Protein AF-A0A0U5B8S9-F1 (afdb_monomer_lite)

Organism: NCBI:txid1500254

Structure (mmCIF, N/CA/C/O backbone):
data_AF-A0A0U5B8S9-F1
#
_entry.id   AF-A0A0U5B8S9-F1
#
loop_
_atom_site.group_PDB
_atom_site.id
_atom_site.type_symbol
_atom_site.label_atom_id
_atom_site.label_alt_id
_atom_site.label_comp_id
_atom_site.label_asym_id
_atom_site.label_entity_id
_atom_site.label_seq_id
_atom_site.pdbx_PDB_ins_code
_atom_site.Cartn_x
_atom_site.Cartn_y
_atom_site.Cartn_z
_atom_site.occupancy
_atom_site.B_iso_or_equiv
_atom_site.auth_seq_id
_atom_site.auth_comp_id
_atom_site.auth_asym_id
_atom_site.auth_atom_id
_atom_site.pdbx_PDB_model_num
ATOM 1 N N . MET A 1 1 ? -10.874 -2.121 44.697 1.00 78.31 1 MET A N 1
ATOM 2 C CA . MET A 1 1 ? -11.099 -1.106 43.643 1.00 78.31 1 MET A CA 1
ATOM 3 C C . MET A 1 1 ? -11.228 -1.855 42.321 1.00 78.31 1 MET A C 1
ATOM 5 O O . MET A 1 1 ? -10.434 -2.762 42.118 1.00 78.31 1 MET A O 1
ATOM 9 N N . ILE A 1 2 ? -12.250 -1.586 41.499 1.00 91.75 2 ILE A N 1
ATOM 10 C CA . ILE A 1 2 ? -12.429 -2.278 40.204 1.00 91.75 2 ILE A CA 1
ATOM 11 C C . ILE A 1 2 ? -11.594 -1.577 39.126 1.00 91.75 2 ILE A C 1
ATOM 13 O O . ILE A 1 2 ? -11.547 -0.349 39.127 1.00 91.75 2 ILE A O 1
ATOM 17 N N . THR A 1 3 ? -10.952 -2.326 38.231 1.00 95.19 3 THR A N 1
ATOM 18 C CA . THR A 1 3 ? -10.190 -1.767 37.099 1.00 95.19 3 THR A CA 1
ATOM 19 C C . THR A 1 3 ? -11.092 -1.440 35.901 1.00 95.19 3 THR A C 1
ATOM 21 O O . THR A 1 3 ? -12.237 -1.899 35.820 1.00 95.19 3 THR A O 1
ATOM 24 N N . SER A 1 4 ? -10.574 -0.664 34.943 1.00 93.62 4 SER A N 1
ATOM 25 C CA . SER A 1 4 ? -11.243 -0.367 33.667 1.00 93.62 4 SER A CA 1
ATOM 26 C C . SER A 1 4 ? -11.577 -1.644 32.884 1.00 93.62 4 SER A C 1
ATOM 28 O O . SER A 1 4 ? -12.700 -1.800 32.405 1.00 93.62 4 SER A O 1
ATOM 30 N N . GLU A 1 5 ? -10.653 -2.606 32.835 1.00 94.88 5 GLU A N 1
ATOM 31 C CA . GLU A 1 5 ? -10.863 -3.900 32.177 1.00 94.88 5 GLU A CA 1
ATOM 32 C C . GLU A 1 5 ? -11.918 -4.763 32.884 1.00 94.88 5 GLU A C 1
ATOM 34 O O . GLU A 1 5 ? -12.791 -5.340 32.234 1.00 94.88 5 GLU A O 1
ATOM 39 N N . GLN A 1 6 ? -11.894 -4.824 34.220 1.00 96.25 6 GLN A N 1
ATOM 40 C CA . GLN A 1 6 ? -12.905 -5.558 34.988 1.00 96.25 6 GLN A CA 1
ATOM 41 C C . GLN A 1 6 ? -14.307 -4.974 34.769 1.00 96.25 6 GLN A C 1
ATOM 43 O O . GLN A 1 6 ? -15.268 -5.725 34.594 1.00 96.25 6 GLN A O 1
ATOM 48 N N . LEU A 1 7 ? -14.426 -3.641 34.722 1.00 95.88 7 LEU A N 1
ATOM 49 C CA . LEU A 1 7 ? -15.683 -2.982 34.372 1.00 95.88 7 LEU A CA 1
ATOM 50 C C . LEU A 1 7 ? -16.113 -3.323 32.938 1.00 95.88 7 LEU A C 1
ATOM 52 O O . LEU A 1 7 ? -17.272 -3.667 32.716 1.00 95.88 7 LEU A O 1
ATOM 56 N N . ALA A 1 8 ? -15.193 -3.264 31.975 1.00 95.62 8 ALA A N 1
ATOM 57 C CA . ALA A 1 8 ? -15.475 -3.582 30.578 1.00 95.62 8 ALA A CA 1
ATOM 58 C C . ALA A 1 8 ? -16.005 -5.014 30.405 1.00 95.62 8 ALA A C 1
ATOM 60 O O . ALA A 1 8 ? -16.997 -5.221 29.705 1.00 95.62 8 ALA A O 1
ATOM 61 N N . ARG A 1 9 ? -15.388 -5.997 31.078 1.00 96.19 9 ARG A N 1
ATOM 62 C CA . ARG A 1 9 ? -15.826 -7.404 31.065 1.00 96.19 9 ARG A CA 1
ATOM 63 C C . ARG A 1 9 ? -17.236 -7.566 31.632 1.00 96.19 9 ARG A C 1
ATOM 65 O O . ARG A 1 9 ? -18.048 -8.261 31.027 1.00 96.19 9 ARG A O 1
ATOM 72 N N . ALA A 1 10 ? -17.544 -6.892 32.742 1.00 96.12 10 ALA A N 1
ATOM 73 C CA . ALA A 1 10 ? -18.882 -6.918 33.334 1.00 96.12 10 ALA A CA 1
ATOM 74 C C . ALA A 1 10 ? -19.942 -6.318 32.392 1.00 96.12 10 ALA A C 1
ATOM 76 O O . ALA A 1 10 ? -21.020 -6.886 32.228 1.00 96.12 10 ALA A O 1
ATOM 77 N N . LEU A 1 11 ? -19.622 -5.206 31.723 1.00 95.94 11 LEU A N 1
ATOM 78 C CA . LEU A 1 11 ? -20.527 -4.562 30.766 1.00 95.94 11 LEU A CA 1
ATOM 79 C C . LEU A 1 11 ? -20.743 -5.408 29.507 1.00 95.94 11 LEU A C 1
ATOM 81 O O . LEU A 1 11 ? -21.883 -5.553 29.068 1.00 95.94 11 LEU A O 1
ATOM 85 N N . LYS A 1 12 ? -19.685 -6.033 28.974 1.00 95.38 12 LYS A N 1
ATOM 86 C CA . LYS A 1 12 ? -19.810 -6.989 27.865 1.00 95.38 12 LYS A CA 1
ATOM 87 C C . LYS A 1 12 ? -20.706 -8.170 28.248 1.00 95.38 12 LYS A C 1
ATOM 89 O O . LYS A 1 12 ? -21.576 -8.542 27.468 1.00 95.38 12 LYS A O 1
ATOM 94 N N . ALA A 1 13 ? -20.524 -8.742 29.441 1.00 94.94 13 ALA A N 1
ATOM 95 C CA . ALA A 1 13 ? -21.349 -9.853 29.927 1.00 94.94 13 ALA A CA 1
ATOM 96 C C . ALA A 1 13 ? -22.835 -9.469 30.065 1.00 94.94 13 ALA A C 1
ATOM 98 O O . ALA A 1 13 ? -23.707 -10.309 29.871 1.00 94.94 13 ALA A O 1
ATOM 99 N N . ALA A 1 14 ? -23.124 -8.192 30.328 1.00 96.00 14 ALA A N 1
ATOM 100 C CA . ALA A 1 14 ? -24.475 -7.635 30.328 1.00 96.00 14 ALA A CA 1
ATOM 101 C C . ALA A 1 14 ? -25.013 -7.286 28.919 1.00 96.00 14 ALA A C 1
ATOM 103 O O . ALA A 1 14 ? -26.077 -6.680 28.804 1.00 96.00 14 ALA A O 1
ATOM 104 N N . GLY A 1 15 ? -24.290 -7.627 27.846 1.00 94.56 15 GLY A N 1
ATOM 105 C CA . GLY A 1 15 ? -24.698 -7.375 26.461 1.00 94.56 15 GLY A CA 1
ATOM 106 C C . GLY A 1 15 ? -24.555 -5.918 26.010 1.00 94.56 15 GLY A C 1
ATOM 107 O O . GLY A 1 15 ? -25.143 -5.521 25.004 1.00 94.56 15 GLY A O 1
ATOM 108 N N . ILE A 1 16 ? -23.799 -5.093 26.740 1.00 96.06 16 ILE A N 1
ATOM 109 C CA . ILE A 1 16 ? -23.569 -3.696 26.359 1.00 96.06 16 ILE A CA 1
ATOM 110 C C . ILE A 1 16 ? -22.563 -3.655 25.199 1.00 96.06 16 ILE A C 1
ATOM 112 O O . ILE A 1 16 ? -21.544 -4.331 25.270 1.00 96.06 16 ILE A O 1
ATOM 116 N N . PRO A 1 17 ? -22.797 -2.873 24.129 1.00 94.38 17 PRO A N 1
ATOM 117 C CA . PRO A 1 17 ? -21.847 -2.761 23.024 1.00 94.38 17 PRO A CA 1
ATOM 118 C C . PRO A 1 17 ? -20.588 -1.964 23.411 1.00 94.38 17 PRO A C 1
ATOM 120 O O . PRO A 1 17 ? -20.571 -1.218 24.397 1.00 94.38 17 PRO A O 1
ATOM 123 N N . ALA A 1 18 ? -19.524 -2.104 22.613 1.00 93.75 18 ALA A N 1
ATOM 124 C CA . ALA A 1 18 ? -18.208 -1.518 22.880 1.00 93.75 18 ALA A CA 1
ATOM 125 C C . ALA A 1 18 ? -18.224 0.017 23.006 1.00 93.75 18 ALA A C 1
ATOM 127 O O . ALA A 1 18 ? -17.589 0.563 23.905 1.00 93.75 18 ALA A O 1
ATOM 128 N N . ASP A 1 19 ? -18.992 0.718 22.169 1.00 94.62 19 ASP A N 1
ATOM 129 C CA . ASP A 1 19 ? -19.114 2.181 22.201 1.00 94.62 19 ASP A CA 1
ATOM 130 C C . ASP A 1 19 ? -19.753 2.688 23.504 1.00 94.62 19 ASP A C 1
ATOM 132 O O . ASP A 1 19 ? -19.231 3.596 24.152 1.00 94.62 19 ASP A O 1
ATOM 136 N N . ARG A 1 20 ? -20.843 2.056 23.953 1.00 96.19 20 ARG A N 1
ATOM 137 C CA . ARG A 1 20 ? -21.480 2.373 25.242 1.00 96.19 20 ARG A CA 1
ATOM 138 C C . ARG A 1 20 ? -20.607 1.972 26.427 1.00 96.19 20 ARG A C 1
ATOM 140 O O . ARG A 1 20 ? -20.578 2.688 27.427 1.00 96.19 20 ARG A O 1
ATOM 147 N N . THR A 1 21 ? -19.888 0.860 26.312 1.00 96.62 21 THR A N 1
ATOM 148 C CA . THR A 1 21 ? -18.934 0.408 27.329 1.00 96.62 21 THR A CA 1
ATOM 149 C C . THR A 1 21 ? -17.810 1.419 27.511 1.00 96.62 21 THR A C 1
ATOM 151 O O . THR A 1 21 ? -17.527 1.811 28.642 1.00 96.62 21 THR A O 1
ATOM 154 N N . ALA A 1 22 ? -17.246 1.928 26.415 1.00 96.81 22 ALA A N 1
ATOM 155 C CA . ALA A 1 22 ? -16.209 2.950 26.448 1.00 96.81 22 ALA A CA 1
ATOM 156 C C . ALA A 1 22 ? -16.669 4.211 27.193 1.00 96.81 22 ALA A C 1
ATOM 158 O O . ALA A 1 22 ? -15.968 4.704 28.077 1.00 96.81 22 ALA A O 1
ATOM 159 N N . VAL A 1 23 ? -17.890 4.687 26.912 1.00 97.56 23 VAL A N 1
ATOM 160 C CA . VAL A 1 23 ? -18.472 5.851 27.601 1.00 97.56 23 VAL A CA 1
ATOM 161 C C . VAL A 1 23 ? -18.609 5.602 29.104 1.00 97.56 23 VAL A C 1
ATOM 163 O O . VAL A 1 23 ? -18.322 6.492 29.903 1.00 97.56 23 VAL A O 1
ATOM 166 N N . GLN A 1 24 ? -19.033 4.404 29.514 1.00 97.19 24 GLN A N 1
ATOM 167 C CA . GLN A 1 24 ? -19.156 4.069 30.935 1.00 97.19 24 GLN A CA 1
ATOM 168 C C . GLN A 1 24 ? -17.797 3.983 31.637 1.00 97.19 24 GLN A C 1
ATOM 170 O O . GLN A 1 24 ? -17.667 4.474 32.759 1.00 97.19 24 GLN A O 1
ATOM 175 N N . ILE A 1 25 ? -16.779 3.435 30.968 1.00 97.12 25 ILE A N 1
ATOM 176 C CA . ILE A 1 25 ? -15.400 3.437 31.469 1.00 97.12 25 ILE A CA 1
ATOM 177 C C . ILE A 1 25 ? -14.916 4.877 31.621 1.00 97.12 25 ILE A C 1
ATOM 179 O O . ILE A 1 25 ? -14.508 5.250 32.712 1.00 97.12 25 ILE A O 1
ATOM 183 N N . LYS A 1 26 ? -15.054 5.721 30.590 1.00 97.06 26 LYS A N 1
ATOM 184 C CA . LYS A 1 26 ? -14.595 7.119 30.622 1.00 97.06 26 LYS A CA 1
ATOM 185 C C . LYS A 1 26 ? -15.287 7.952 31.702 1.00 97.06 26 LYS A C 1
ATOM 187 O O . LYS A 1 26 ? -14.671 8.839 32.278 1.00 97.06 26 LYS A O 1
ATOM 192 N N . ARG A 1 27 ? -16.560 7.670 32.003 1.00 96.50 27 ARG A N 1
ATOM 193 C CA . ARG A 1 27 ? -17.285 8.314 33.114 1.00 96.50 27 ARG A CA 1
ATOM 194 C C . ARG A 1 27 ? -16.738 7.916 34.481 1.00 96.50 27 ARG A C 1
ATOM 196 O O . ARG A 1 27 ? -16.717 8.750 35.377 1.00 96.50 27 ARG A O 1
ATOM 203 N N . LYS A 1 28 ? -16.348 6.650 34.653 1.00 96.75 28 LYS A N 1
ATOM 204 C CA . LYS A 1 28 ? -15.830 6.132 35.926 1.00 96.75 28 LYS A CA 1
ATOM 205 C C . LYS A 1 28 ? -14.339 6.420 36.124 1.00 96.75 28 LYS A C 1
ATOM 207 O O . LYS A 1 28 ? -13.920 6.605 37.259 1.00 96.75 28 LYS A O 1
ATOM 212 N N . PHE A 1 29 ? -13.590 6.471 35.028 1.00 96.25 29 PHE A N 1
ATOM 213 C CA . PHE A 1 29 ? -12.147 6.687 34.955 1.00 96.25 29 PHE A CA 1
ATOM 214 C C . PHE A 1 29 ? -11.860 7.827 33.954 1.00 96.25 29 PHE A C 1
ATOM 216 O O . PHE A 1 29 ? -11.504 7.579 32.794 1.00 96.25 29 PHE A O 1
ATOM 223 N N . PRO A 1 30 ? -12.098 9.098 34.336 1.00 95.62 30 PRO A N 1
ATOM 224 C CA . PRO A 1 30 ? -11.930 10.250 33.444 1.00 95.62 30 PRO A CA 1
ATOM 225 C C . PRO A 1 30 ? -10.517 10.399 32.873 1.00 95.62 30 PRO A C 1
ATOM 227 O O . PRO A 1 30 ? -10.347 10.941 31.782 1.00 95.62 30 PRO A O 1
ATOM 230 N N . GLU A 1 31 ? -9.514 9.891 33.576 1.00 95.19 31 GLU A N 1
ATOM 231 C CA . GLU A 1 31 ? -8.099 9.890 33.213 1.00 95.19 31 GLU A CA 1
ATOM 232 C C . GLU A 1 31 ? -7.716 8.845 32.156 1.00 95.19 31 GLU A C 1
ATOM 234 O O . GLU A 1 31 ? -6.648 8.967 31.560 1.00 95.19 31 GLU A O 1
ATOM 239 N N . THR A 1 32 ? -8.576 7.857 31.864 1.00 96.12 32 THR A N 1
ATOM 240 C CA . THR A 1 32 ? -8.273 6.827 30.860 1.00 96.12 32 THR A CA 1
ATOM 241 C C . THR A 1 32 ? -7.947 7.483 29.518 1.00 96.12 32 THR A C 1
ATOM 243 O O . THR A 1 32 ? -8.752 8.246 28.960 1.00 96.12 32 THR A O 1
ATOM 246 N N . SER A 1 33 ? -6.762 7.186 28.987 1.00 96.69 33 SER A N 1
ATOM 247 C CA . SER A 1 33 ? -6.310 7.691 27.685 1.00 96.69 33 SER A CA 1
ATOM 248 C C . SER A 1 33 ? -7.035 6.992 26.528 1.00 96.69 33 SER A C 1
ATOM 250 O O . SER A 1 33 ? -7.582 5.901 26.696 1.00 96.69 33 SER A O 1
ATOM 252 N N . ALA A 1 34 ? -7.021 7.583 25.328 1.00 95.56 34 ALA A N 1
ATOM 253 C CA . ALA A 1 34 ? -7.596 6.945 24.140 1.00 95.56 34 ALA A CA 1
ATOM 254 C C . ALA A 1 34 ? -6.933 5.585 23.835 1.00 95.56 34 ALA A C 1
ATOM 256 O O . ALA A 1 34 ? -7.616 4.619 23.496 1.00 95.56 34 ALA A O 1
ATOM 257 N N . GLN A 1 35 ? -5.610 5.492 24.015 1.00 95.06 35 GLN A N 1
ATOM 258 C CA . GLN A 1 35 ? -4.850 4.259 23.799 1.00 95.06 35 GLN A CA 1
ATOM 259 C C . GLN A 1 35 ? -5.242 3.165 24.794 1.00 95.06 35 GLN A C 1
ATOM 261 O O . GLN A 1 35 ? -5.446 2.017 24.403 1.00 95.06 35 GLN A O 1
ATOM 266 N N . GLU A 1 36 ? -5.338 3.512 26.076 1.00 96.12 36 GLU A N 1
ATOM 267 C CA . GLU A 1 36 ? -5.738 2.569 27.119 1.00 96.12 36 GLU A CA 1
ATOM 268 C C . GLU A 1 36 ? -7.175 2.087 26.895 1.00 96.12 36 GLU A C 1
ATOM 270 O O . GLU A 1 36 ? -7.426 0.884 26.930 1.00 96.12 36 GLU A O 1
ATOM 275 N N . MET A 1 37 ? -8.093 3.002 26.565 1.00 97.56 37 MET A N 1
ATOM 276 C CA . MET A 1 37 ? -9.473 2.665 26.220 1.00 97.56 37 MET A CA 1
ATOM 277 C C . MET A 1 37 ? -9.531 1.660 25.064 1.00 97.56 37 MET A C 1
ATOM 279 O O . MET A 1 37 ? -10.193 0.631 25.173 1.00 97.56 37 MET A O 1
ATOM 283 N N . ALA A 1 38 ? -8.815 1.926 23.969 1.00 95.06 38 ALA A N 1
ATOM 284 C CA . ALA A 1 38 ? -8.790 1.038 22.812 1.00 95.06 38 ALA A CA 1
ATOM 285 C C . ALA A 1 38 ? -8.223 -0.350 23.155 1.00 95.06 38 ALA A C 1
ATOM 287 O O . ALA A 1 38 ? -8.808 -1.358 22.760 1.00 95.06 38 ALA A O 1
ATOM 288 N N . ASN A 1 39 ? -7.142 -0.415 23.941 1.00 93.69 39 ASN A N 1
ATOM 289 C CA . ASN A 1 39 ? -6.562 -1.680 24.397 1.00 93.69 39 ASN A CA 1
ATOM 290 C C . ASN A 1 39 ? -7.556 -2.490 25.243 1.00 93.69 39 ASN A C 1
ATOM 292 O O . ASN A 1 39 ? -7.698 -3.693 25.034 1.00 93.69 39 ASN A O 1
ATOM 296 N N . VAL A 1 40 ? -8.269 -1.834 26.166 1.00 95.88 40 VAL A N 1
ATOM 297 C CA . VAL A 1 40 ? -9.293 -2.480 27.002 1.00 95.88 40 VAL A CA 1
ATOM 298 C C . VAL A 1 40 ? -10.426 -3.034 26.141 1.00 95.88 40 VAL A C 1
ATOM 300 O O . VAL A 1 40 ? -10.833 -4.181 26.319 1.00 95.88 40 VAL A O 1
ATOM 303 N N . LEU A 1 41 ? -10.927 -2.250 25.183 1.00 95.69 41 LEU A N 1
ATOM 304 C CA . LEU A 1 41 ? -11.999 -2.697 24.294 1.00 95.69 41 LEU A CA 1
ATOM 305 C C . LEU A 1 41 ? -11.558 -3.886 23.433 1.00 95.69 41 LEU A C 1
ATOM 307 O O . LEU A 1 41 ? -12.294 -4.866 23.362 1.00 95.69 41 LEU A O 1
ATOM 311 N N . LEU A 1 42 ? -10.359 -3.843 22.845 1.00 92.00 42 LEU A N 1
ATOM 312 C CA . LEU A 1 42 ? -9.813 -4.947 22.046 1.00 92.00 42 LEU A CA 1
ATOM 313 C C . LEU A 1 42 ? -9.604 -6.224 22.868 1.00 92.00 42 LEU A C 1
ATOM 315 O O . LEU A 1 42 ? -9.899 -7.315 22.387 1.00 92.00 42 LEU A O 1
ATOM 319 N N . ALA A 1 43 ? -9.141 -6.101 24.114 1.00 92.19 43 ALA A N 1
ATOM 320 C CA . ALA A 1 43 ? -8.935 -7.247 24.999 1.00 92.19 43 ALA A CA 1
ATOM 321 C C . ALA A 1 43 ? -10.253 -7.911 25.435 1.00 92.19 43 ALA A C 1
ATOM 323 O O . ALA A 1 43 ? -10.289 -9.110 25.712 1.00 92.19 43 ALA A O 1
ATOM 324 N N . VAL A 1 44 ? -11.340 -7.139 25.520 1.00 93.50 44 VAL A N 1
ATOM 325 C CA . VAL A 1 44 ? -12.628 -7.623 26.029 1.00 93.50 44 VAL A CA 1
ATOM 326 C C . VAL A 1 44 ? -13.564 -8.063 24.906 1.00 93.50 44 VAL A C 1
ATOM 328 O O . VAL A 1 44 ? -14.242 -9.081 25.052 1.00 93.50 44 VAL A O 1
ATOM 331 N N . TYR A 1 45 ? -13.606 -7.352 23.781 1.00 91.69 45 TYR A N 1
ATOM 332 C CA . TYR A 1 45 ? -14.505 -7.606 22.650 1.00 91.69 45 TYR A CA 1
ATOM 333 C C . TYR A 1 45 ? -13.788 -8.363 21.527 1.00 91.69 45 TYR A C 1
ATOM 335 O O . TYR A 1 45 ? -13.504 -7.831 20.458 1.00 91.69 45 TYR A O 1
ATOM 343 N N . THR A 1 46 ? -13.501 -9.633 21.799 1.00 86.94 46 THR A N 1
ATOM 344 C CA . THR A 1 46 ? -12.772 -10.521 20.884 1.00 86.94 46 THR A CA 1
ATOM 345 C C . THR A 1 46 ? -13.656 -11.256 19.873 1.00 86.94 46 THR A C 1
ATOM 347 O O . THR A 1 46 ? -13.133 -11.779 18.896 1.00 86.94 46 THR A O 1
ATOM 350 N N . GLU A 1 47 ? -14.976 -11.316 20.088 1.00 81.81 47 GLU A N 1
ATOM 351 C CA . GLU A 1 47 ? -15.910 -12.112 19.278 1.00 81.81 47 GLU A CA 1
ATOM 352 C C . GLU A 1 47 ? -17.257 -11.380 19.084 1.00 81.81 47 GLU A C 1
ATOM 354 O O . GLU A 1 47 ? -18.009 -11.241 20.056 1.00 81.81 47 GLU A O 1
ATOM 359 N N . PRO A 1 48 ? -17.560 -10.898 17.858 1.00 78.56 48 PRO A N 1
ATOM 360 C CA . PRO A 1 48 ? -16.593 -10.706 16.770 1.00 78.56 48 PRO A CA 1
ATOM 361 C C . PRO A 1 48 ? -15.482 -9.724 17.199 1.00 78.56 48 PRO A C 1
ATOM 363 O O . PRO A 1 48 ? -15.738 -8.850 18.034 1.00 78.56 48 PRO A O 1
ATOM 366 N N . PRO A 1 49 ? -14.251 -9.865 16.676 1.00 81.25 49 PRO A N 1
ATOM 367 C CA . PRO A 1 49 ? -13.168 -8.955 17.022 1.00 81.25 49 PRO A CA 1
ATOM 368 C C . PRO A 1 49 ? -13.514 -7.546 16.549 1.00 81.25 49 PRO A C 1
ATOM 370 O O . PRO A 1 49 ? -13.975 -7.362 15.421 1.00 81.25 49 PRO A O 1
ATOM 373 N N . LEU A 1 50 ? -13.281 -6.550 17.406 1.00 86.38 50 LEU A N 1
ATOM 374 C CA . LEU A 1 50 ? -13.462 -5.156 17.009 1.00 86.38 50 LEU A CA 1
ATOM 375 C C . LEU A 1 50 ? -12.481 -4.794 15.899 1.00 86.38 50 LEU A C 1
ATOM 377 O O . LEU A 1 50 ? -11.270 -4.998 16.019 1.00 86.38 50 LEU A O 1
ATOM 381 N N . LEU A 1 51 ? -13.013 -4.199 14.840 1.00 85.38 51 LEU A N 1
ATOM 382 C CA . LEU A 1 51 ? -12.218 -3.610 13.780 1.00 85.38 51 LEU A CA 1
ATOM 383 C C . LEU A 1 51 ? -11.940 -2.141 14.113 1.00 85.38 51 LEU A C 1
ATOM 385 O O . LEU A 1 51 ? -12.535 -1.544 15.017 1.00 85.38 51 LEU A O 1
ATOM 389 N N . ALA A 1 52 ? -11.037 -1.523 13.360 1.00 86.62 52 ALA A N 1
ATOM 390 C CA . ALA A 1 52 ? -10.708 -0.117 13.553 1.00 86.62 52 ALA A CA 1
ATOM 391 C C . ALA A 1 52 ? -11.926 0.834 13.548 1.00 86.62 52 ALA A C 1
ATOM 393 O O . ALA A 1 52 ? -11.948 1.738 14.387 1.00 86.62 52 ALA A O 1
ATOM 394 N N . PRO A 1 53 ? -12.969 0.648 12.705 1.00 87.19 53 PRO A N 1
ATOM 395 C CA . PRO A 1 53 ? -14.166 1.490 12.751 1.00 87.19 53 PRO A CA 1
ATOM 396 C C . PRO A 1 53 ? -14.908 1.410 14.084 1.00 87.19 53 PRO A C 1
ATOM 398 O O . PRO A 1 53 ? -15.409 2.428 14.563 1.00 87.19 53 PRO A O 1
ATOM 401 N N . ASP A 1 54 ? -14.956 0.229 14.703 1.00 90.62 54 ASP A N 1
ATOM 402 C CA . ASP A 1 54 ? -15.642 0.028 15.979 1.00 90.62 54 ASP A CA 1
ATOM 403 C C . ASP A 1 54 ? -14.902 0.747 17.110 1.00 90.62 54 ASP A C 1
ATOM 405 O O . ASP A 1 54 ? -15.515 1.457 17.913 1.00 90.62 54 ASP A O 1
ATOM 409 N N . ILE A 1 55 ? -13.568 0.637 17.126 1.00 92.88 55 ILE A N 1
ATOM 410 C CA . ILE A 1 55 ? -12.710 1.366 18.068 1.00 92.88 55 ILE A CA 1
ATOM 411 C C . ILE A 1 55 ? -12.832 2.873 17.839 1.00 92.88 55 ILE A C 1
ATOM 413 O O . ILE A 1 55 ? -13.048 3.622 18.792 1.00 92.88 55 ILE A O 1
ATOM 417 N N . LYS A 1 56 ? -12.779 3.329 16.584 1.00 93.31 56 LYS A N 1
ATOM 418 C CA . LYS A 1 56 ? -12.937 4.744 16.230 1.00 93.31 56 LYS A CA 1
ATOM 419 C C . LYS A 1 56 ? -14.276 5.287 16.725 1.00 93.31 56 LYS A C 1
ATOM 421 O O . LYS A 1 56 ? -14.303 6.317 17.396 1.00 93.31 56 LYS A O 1
ATOM 426 N N . LYS A 1 57 ? -15.376 4.566 16.483 1.00 94.00 57 LYS A N 1
ATOM 427 C CA . LYS A 1 57 ? -16.717 4.922 16.970 1.00 94.00 57 LYS A CA 1
ATOM 428 C C . LYS A 1 57 ? -16.760 5.028 18.498 1.00 94.00 57 LYS A C 1
ATOM 430 O O . LYS A 1 57 ? -17.316 5.992 19.025 1.00 94.00 57 LYS A O 1
ATOM 435 N N . ALA A 1 58 ? -16.157 4.076 19.208 1.00 95.69 58 ALA A N 1
ATOM 436 C CA . ALA A 1 58 ? -16.109 4.081 20.666 1.00 95.69 58 ALA A CA 1
ATOM 437 C C . ALA A 1 58 ? -15.308 5.269 21.226 1.00 95.69 58 ALA A C 1
ATOM 439 O O . ALA A 1 58 ? -15.758 5.937 22.157 1.00 95.69 58 ALA A O 1
ATOM 440 N N . LEU A 1 59 ? -14.155 5.589 20.631 1.00 96.75 59 LEU A N 1
ATOM 441 C CA . LEU A 1 59 ? -13.338 6.727 21.056 1.00 96.75 59 LEU A CA 1
ATOM 442 C C . LEU A 1 59 ? -14.013 8.076 20.756 1.00 96.75 59 LEU A C 1
ATOM 444 O O . LEU A 1 59 ? -13.960 8.982 21.590 1.00 96.75 59 LEU A O 1
ATOM 448 N N . VAL A 1 60 ? -14.718 8.196 19.624 1.00 96.00 60 VAL A N 1
ATOM 449 C CA . VAL A 1 60 ? -15.549 9.375 19.317 1.00 96.00 60 VAL A CA 1
ATOM 450 C C . VAL A 1 60 ? -16.652 9.553 20.365 1.00 96.00 60 VAL A C 1
ATOM 452 O O . VAL A 1 60 ? -16.866 10.666 20.845 1.00 96.00 60 VAL A O 1
ATOM 455 N N . ALA A 1 61 ? -17.317 8.472 20.788 1.00 95.69 61 ALA A N 1
ATOM 456 C CA . ALA A 1 61 ? -18.345 8.534 21.831 1.00 95.69 61 ALA A CA 1
ATOM 457 C C . ALA A 1 61 ? -17.791 9.032 23.183 1.00 95.69 61 ALA A C 1
ATOM 459 O O . ALA A 1 61 ? -18.500 9.696 23.943 1.00 95.69 61 ALA A O 1
ATOM 460 N N . CYS A 1 62 ? -16.509 8.775 23.451 1.00 96.06 62 CYS A N 1
ATOM 461 C CA . CYS A 1 62 ? -15.774 9.279 24.613 1.00 96.06 62 CYS A CA 1
ATOM 462 C C . CYS A 1 62 ? -15.239 10.712 24.457 1.00 96.06 62 CYS A C 1
ATOM 464 O O . CYS A 1 62 ? -14.648 11.229 25.405 1.00 96.06 62 CYS A O 1
ATOM 466 N N . ARG A 1 63 ? -15.463 11.362 23.305 1.00 96.12 63 ARG A N 1
ATOM 467 C CA . ARG A 1 63 ? -15.028 12.734 22.989 1.00 96.12 63 ARG A CA 1
ATOM 468 C C . ARG A 1 63 ? -13.507 12.948 23.015 1.00 96.12 63 ARG A C 1
ATOM 470 O O . ARG A 1 63 ? -13.060 14.050 23.327 1.00 96.12 63 ARG A O 1
ATOM 477 N N . TYR A 1 64 ? -12.712 11.927 22.688 1.00 96.25 64 TYR A N 1
ATOM 478 C CA . TYR A 1 64 ? -11.288 12.142 22.397 1.00 96.25 64 TYR A CA 1
ATOM 479 C C . TYR A 1 64 ? -11.120 12.959 21.109 1.00 96.25 64 TYR A C 1
ATOM 481 O O . TYR A 1 64 ? -12.003 12.953 20.246 1.00 96.25 64 TYR A O 1
ATOM 489 N N . SER A 1 65 ? -10.000 13.670 20.970 1.00 95.88 65 SER A N 1
ATOM 490 C CA . SER A 1 65 ? -9.747 14.474 19.771 1.00 95.88 65 SER A CA 1
ATOM 491 C C . SER A 1 65 ? -9.481 13.594 18.545 1.00 95.88 65 SER A C 1
ATOM 493 O O . SER A 1 65 ? -8.953 12.487 18.658 1.00 95.88 65 SER A O 1
ATOM 495 N N . THR A 1 66 ? -9.797 14.094 17.346 1.00 91.44 66 THR A N 1
ATOM 496 C CA . THR A 1 66 ? -9.549 13.369 16.086 1.00 91.44 66 THR A CA 1
ATOM 497 C C . THR A 1 66 ? -8.080 12.967 15.933 1.00 91.44 66 THR A C 1
ATOM 499 O O . THR A 1 66 ? -7.797 11.837 15.545 1.00 91.44 66 THR A O 1
ATOM 502 N N . THR A 1 67 ? -7.150 13.850 16.310 1.00 92.88 67 THR A N 1
ATOM 503 C CA . THR A 1 67 ? -5.704 13.592 16.245 1.00 92.88 67 THR A CA 1
ATOM 504 C C . THR A 1 67 ? -5.284 12.421 17.134 1.00 92.88 67 THR A C 1
ATOM 506 O O . THR A 1 67 ? -4.522 11.561 16.697 1.00 92.88 67 THR A O 1
ATOM 509 N N . GLU A 1 68 ? -5.792 12.347 18.369 1.00 93.44 68 GLU A N 1
ATOM 510 C CA . GLU A 1 68 ? -5.510 11.221 19.271 1.00 93.44 68 GLU A CA 1
ATOM 511 C C . GLU A 1 68 ? -6.095 9.914 18.739 1.00 93.44 68 GLU A C 1
ATOM 513 O O . GLU A 1 68 ? -5.444 8.872 18.794 1.00 93.44 68 GLU A O 1
ATOM 518 N N . ILE A 1 69 ? -7.319 9.967 18.210 1.00 93.19 69 ILE A N 1
ATOM 519 C CA . ILE A 1 69 ? -8.002 8.798 17.655 1.00 93.19 69 ILE A CA 1
ATOM 520 C C . ILE A 1 69 ? -7.211 8.235 16.474 1.00 93.19 69 ILE A C 1
ATOM 522 O O . ILE A 1 69 ? -6.908 7.045 16.467 1.00 93.19 69 ILE A O 1
ATOM 526 N N . ASP A 1 70 ? -6.825 9.071 15.512 1.00 86.94 70 ASP A N 1
ATOM 527 C CA . ASP A 1 70 ? -6.080 8.625 14.330 1.00 86.94 70 ASP A CA 1
ATOM 528 C C . ASP A 1 70 ? -4.682 8.080 14.706 1.00 86.94 70 ASP A C 1
ATOM 530 O O . ASP A 1 70 ? -4.219 7.088 14.134 1.00 86.94 70 ASP A O 1
ATOM 534 N N . ALA A 1 71 ? -4.029 8.645 15.729 1.00 87.81 71 ALA A N 1
ATOM 535 C CA . ALA A 1 71 ? -2.773 8.112 16.266 1.00 87.81 71 ALA A CA 1
ATOM 536 C C . ALA A 1 71 ? -2.945 6.721 16.912 1.00 87.81 71 ALA A C 1
ATOM 538 O O . ALA A 1 71 ? -2.119 5.831 16.709 1.00 87.81 71 ALA A O 1
ATOM 539 N N . VAL A 1 72 ? -4.027 6.505 17.666 1.00 91.50 72 VAL A N 1
ATOM 540 C CA . VAL A 1 72 ? -4.331 5.201 18.280 1.00 91.50 72 VAL A CA 1
ATOM 541 C C . VAL A 1 72 ? -4.666 4.159 17.217 1.00 91.50 72 VAL A C 1
ATOM 543 O O . VAL A 1 72 ? -4.140 3.046 17.269 1.00 91.50 72 VAL A O 1
ATOM 546 N N . ILE A 1 73 ? -5.507 4.511 16.239 1.00 89.25 73 ILE A N 1
ATOM 547 C CA . ILE A 1 73 ? -5.891 3.589 15.167 1.00 89.25 73 ILE A CA 1
ATOM 548 C C . ILE A 1 73 ? -4.665 3.186 14.345 1.00 89.25 73 ILE A C 1
ATOM 550 O O . ILE A 1 73 ? -4.414 1.993 14.203 1.00 89.25 73 ILE A O 1
ATOM 554 N N . SER A 1 74 ? -3.841 4.139 13.905 1.00 81.94 74 SER A N 1
ATOM 555 C CA . SER A 1 74 ? -2.624 3.834 13.135 1.00 81.94 74 SER A CA 1
ATOM 556 C C . SER A 1 74 ? -1.598 2.994 13.909 1.00 81.94 74 SER A C 1
ATOM 558 O O . SER A 1 74 ? -0.889 2.180 13.313 1.00 81.94 74 SER A O 1
ATOM 560 N N . ARG A 1 75 ? -1.527 3.143 15.240 1.00 84.38 75 ARG A N 1
ATOM 561 C CA . ARG A 1 75 ? -0.663 2.318 16.098 1.00 84.38 75 ARG A CA 1
ATOM 562 C C . ARG A 1 75 ? -1.184 0.890 16.264 1.00 84.38 75 ARG A C 1
ATOM 564 O O . ARG A 1 75 ? -0.382 -0.042 16.327 1.00 84.38 75 ARG A O 1
ATOM 571 N N . LEU A 1 76 ? -2.497 0.718 16.397 1.00 83.75 76 LEU A N 1
ATOM 572 C CA . LEU A 1 76 ? -3.122 -0.582 16.661 1.00 83.75 76 LEU A CA 1
ATOM 573 C C . LEU A 1 76 ? -3.347 -1.397 15.389 1.00 83.75 76 LEU A C 1
ATOM 575 O O . LEU A 1 76 ? -3.150 -2.611 15.386 1.00 83.75 76 LEU A O 1
ATOM 579 N N . PHE A 1 77 ? -3.726 -0.730 14.306 1.00 79.88 77 PHE A N 1
ATOM 580 C CA . PHE A 1 77 ? -4.089 -1.348 13.043 1.00 79.88 77 PHE A CA 1
ATOM 581 C C . PHE A 1 77 ? -3.016 -1.021 12.010 1.00 79.88 77 PHE A C 1
ATOM 583 O O . PHE A 1 77 ? -3.017 0.032 11.374 1.00 79.88 77 PHE A O 1
ATOM 590 N N . LYS A 1 78 ? -2.066 -1.948 11.853 1.00 78.81 78 LYS A N 1
ATOM 591 C CA . LYS A 1 78 ? -1.054 -1.851 10.798 1.00 78.81 78 LYS A CA 1
ATOM 592 C C . LYS A 1 78 ? -1.733 -1.871 9.422 1.00 78.81 78 LYS A C 1
ATOM 594 O O . LYS A 1 78 ? -2.725 -2.587 9.265 1.00 78.81 78 LYS A O 1
ATOM 599 N N . PRO A 1 79 ? -1.177 -1.171 8.416 1.00 85.56 79 PRO A N 1
ATOM 600 C CA . PRO A 1 79 ? -1.686 -1.250 7.055 1.00 85.56 79 PRO A CA 1
ATOM 601 C C . PRO A 1 79 ? -1.739 -2.702 6.582 1.00 85.56 79 PRO A C 1
ATOM 603 O O . PRO A 1 79 ? -0.727 -3.410 6.611 1.00 85.56 79 PRO A O 1
ATOM 606 N N . LEU A 1 80 ? -2.912 -3.148 6.144 1.00 87.38 80 LEU A N 1
ATOM 607 C CA . LEU A 1 80 ? -3.117 -4.526 5.715 1.00 87.38 80 LEU A CA 1
ATOM 608 C C . LEU A 1 80 ? -2.911 -4.627 4.208 1.00 87.38 80 LEU A C 1
ATOM 610 O O . LEU A 1 80 ? -3.624 -3.976 3.452 1.00 87.38 80 LEU A O 1
ATOM 614 N N . CYS A 1 81 ? -1.972 -5.465 3.763 1.00 92.94 81 CYS A N 1
ATOM 615 C CA . CYS A 1 81 ? -1.847 -5.805 2.346 1.00 92.94 81 CYS A CA 1
ATOM 616 C C . CYS A 1 81 ? -3.028 -6.695 1.952 1.00 92.94 81 CYS A C 1
ATOM 618 O O . CYS A 1 81 ? -3.105 -7.838 2.398 1.00 92.94 81 CYS A O 1
ATOM 620 N N . VAL A 1 82 ? -3.941 -6.174 1.138 1.00 94.81 82 VAL A N 1
ATOM 621 C CA . VAL A 1 82 ? -5.171 -6.882 0.743 1.00 94.81 82 VAL A CA 1
ATOM 622 C C . VAL A 1 82 ? -5.087 -7.483 -0.656 1.00 94.81 82 VAL A C 1
ATOM 624 O O . VAL A 1 82 ? -5.865 -8.371 -0.992 1.00 94.81 82 VAL A O 1
ATOM 627 N N . HIS A 1 83 ? -4.150 -7.016 -1.484 1.00 96.62 83 HIS A N 1
ATOM 628 C CA . HIS A 1 83 ? -3.924 -7.564 -2.817 1.00 96.62 83 HIS A CA 1
ATOM 629 C C . HIS A 1 83 ? -2.503 -7.283 -3.304 1.00 96.62 83 HIS A C 1
ATOM 631 O O . HIS A 1 83 ? -1.938 -6.224 -3.023 1.00 96.62 83 HIS A O 1
ATOM 637 N N . ARG A 1 84 ? -1.958 -8.212 -4.089 1.00 96.44 84 ARG A N 1
ATOM 638 C CA . ARG A 1 84 ? -0.719 -8.046 -4.852 1.00 96.44 84 ARG A CA 1
ATOM 639 C C . ARG A 1 84 ? -0.954 -8.531 -6.266 1.00 96.44 84 ARG A C 1
ATOM 641 O O . ARG A 1 84 ? -1.625 -9.543 -6.467 1.00 96.44 84 ARG A O 1
ATOM 648 N N . ARG A 1 85 ? -0.385 -7.824 -7.230 1.00 94.56 85 ARG A N 1
ATOM 649 C CA . ARG A 1 85 ? -0.512 -8.163 -8.640 1.00 94.56 85 ARG A CA 1
ATOM 650 C C . ARG A 1 85 ? 0.806 -7.954 -9.349 1.00 94.56 85 ARG A C 1
ATOM 652 O O . ARG A 1 85 ? 1.294 -6.829 -9.387 1.00 94.56 85 ARG A O 1
ATOM 659 N N . ALA A 1 86 ? 1.297 -9.014 -9.977 1.00 94.81 86 ALA A N 1
ATOM 660 C CA . ALA A 1 86 ? 2.406 -8.936 -10.912 1.00 94.81 86 ALA A CA 1
ATOM 661 C C . ALA A 1 86 ? 2.012 -8.109 -12.143 1.00 94.81 86 ALA A C 1
ATOM 663 O O . ALA A 1 86 ? 0.924 -8.270 -12.703 1.00 94.81 86 ALA A O 1
ATOM 664 N N . ILE A 1 87 ? 2.904 -7.206 -12.532 1.00 95.19 87 ILE A N 1
ATOM 665 C CA . ILE A 1 87 ? 2.764 -6.299 -13.672 1.00 95.19 87 ILE A CA 1
ATOM 666 C C . ILE A 1 87 ? 3.738 -6.694 -14.779 1.00 95.19 87 ILE A C 1
ATOM 668 O O . ILE A 1 87 ? 3.379 -6.665 -15.953 1.00 95.19 87 ILE A O 1
ATOM 672 N N . PHE A 1 88 ? 4.962 -7.056 -14.401 1.00 96.19 88 PHE A N 1
ATOM 673 C CA . PHE A 1 88 ? 6.058 -7.336 -15.317 1.00 96.19 88 PHE A CA 1
ATOM 674 C C . PHE A 1 88 ? 7.085 -8.269 -14.666 1.00 96.19 88 PHE A C 1
ATOM 676 O O . PHE A 1 88 ? 7.204 -8.277 -13.440 1.00 96.19 88 PHE A O 1
ATOM 683 N N . GLY A 1 89 ? 7.854 -8.980 -15.495 1.00 93.38 89 GLY A N 1
ATOM 684 C CA . GLY A 1 89 ? 8.968 -9.837 -15.083 1.00 93.38 89 GLY A CA 1
ATOM 685 C C . GLY A 1 89 ? 8.640 -11.328 -15.119 1.00 93.38 89 GLY A C 1
ATOM 686 O O . GLY A 1 89 ? 9.273 -12.131 -14.437 1.00 93.38 89 GLY A O 1
ATOM 687 N N . PHE A 1 90 ? 7.616 -11.714 -15.881 1.00 91.56 90 PHE A N 1
ATOM 688 C CA . PHE A 1 90 ? 7.216 -13.108 -16.045 1.00 91.56 90 PHE A CA 1
ATOM 689 C C . PHE A 1 90 ? 8.292 -13.913 -16.786 1.00 91.56 90 PHE A C 1
ATOM 691 O O . PHE A 1 90 ? 9.107 -13.364 -17.529 1.00 91.56 90 PHE A O 1
ATOM 698 N N . ALA A 1 91 ? 8.267 -15.239 -16.621 1.00 89.56 91 ALA A N 1
ATOM 699 C CA . ALA A 1 91 ? 9.205 -16.135 -17.291 1.00 89.56 91 ALA A CA 1
ATOM 700 C C . ALA A 1 91 ? 9.247 -15.877 -18.810 1.00 89.56 91 ALA A C 1
ATOM 702 O O . ALA A 1 91 ? 8.213 -15.845 -19.476 1.00 89.56 91 ALA A O 1
ATOM 703 N N . GLY A 1 92 ? 10.456 -15.687 -19.345 1.00 88.50 92 GLY A N 1
ATOM 704 C CA . GLY A 1 92 ? 10.690 -15.369 -20.756 1.00 88.50 92 GLY A CA 1
ATOM 705 C C . GLY A 1 92 ? 10.704 -13.874 -21.097 1.00 88.50 92 GLY A C 1
ATOM 706 O O . GLY A 1 92 ? 11.053 -13.530 -22.224 1.00 88.50 92 GLY A O 1
ATOM 707 N N . GLN A 1 93 ? 10.382 -12.979 -20.157 1.00 91.88 93 GLN A N 1
ATOM 708 C CA . GLN A 1 93 ? 10.558 -11.537 -20.347 1.00 91.88 93 GLN A CA 1
ATOM 709 C C . GLN A 1 93 ? 11.993 -11.117 -20.007 1.00 91.88 93 GLN A C 1
ATOM 711 O O . GLN A 1 93 ? 12.530 -11.483 -18.963 1.00 91.88 93 GLN A O 1
ATOM 716 N N . GLN A 1 94 ? 12.615 -10.343 -20.896 1.00 94.00 94 GLN A N 1
ATOM 717 C CA . GLN A 1 94 ? 13.906 -9.702 -20.636 1.00 94.00 94 GLN A CA 1
ATOM 718 C C . GLN A 1 94 ? 13.707 -8.443 -19.800 1.00 94.00 94 GLN A C 1
ATOM 720 O O . GLN A 1 94 ? 12.663 -7.811 -19.915 1.00 94.00 94 GLN A O 1
ATOM 725 N N . ALA A 1 95 ? 14.704 -8.060 -19.001 1.00 95.19 95 ALA A N 1
ATOM 726 C CA . ALA A 1 95 ? 14.650 -6.827 -18.223 1.00 95.19 95 ALA A CA 1
ATOM 727 C C . ALA A 1 95 ? 14.389 -5.600 -19.115 1.00 95.19 95 ALA A C 1
ATOM 729 O O . ALA A 1 95 ? 14.872 -5.523 -20.246 1.00 95.19 95 ALA A O 1
ATOM 730 N N . ILE A 1 96 ? 13.641 -4.625 -18.596 1.00 96.62 96 ILE A N 1
ATOM 731 C CA . ILE A 1 96 ? 13.433 -3.348 -19.285 1.00 96.62 96 ILE A CA 1
ATOM 732 C C . ILE A 1 96 ? 14.650 -2.471 -19.028 1.00 96.62 96 ILE A C 1
ATOM 734 O O . ILE A 1 96 ? 14.896 -2.078 -17.886 1.00 96.62 96 ILE A O 1
ATOM 738 N N . THR A 1 97 ? 15.363 -2.122 -20.094 1.00 96.12 97 THR A N 1
ATOM 739 C CA . THR A 1 97 ? 16.427 -1.119 -20.047 1.00 96.12 97 THR A CA 1
ATOM 740 C C . THR A 1 97 ? 15.842 0.277 -20.171 1.00 96.12 97 THR A C 1
ATOM 742 O O . THR A 1 97 ? 15.110 0.582 -21.113 1.00 96.12 97 THR A O 1
ATOM 745 N N . VAL A 1 98 ? 16.194 1.139 -19.224 1.00 95.56 98 VAL A N 1
ATOM 746 C CA . VAL A 1 98 ? 15.873 2.567 -19.240 1.00 95.56 98 VAL A CA 1
ATOM 747 C C . VAL A 1 98 ? 17.155 3.380 -19.143 1.00 95.56 98 VAL A C 1
ATOM 749 O O . VAL A 1 98 ? 18.108 2.969 -18.486 1.00 95.56 98 VAL A O 1
ATOM 752 N N . SER A 1 99 ? 17.175 4.544 -19.781 1.00 94.25 99 SER A N 1
ATOM 753 C CA . SER A 1 99 ? 18.285 5.491 -19.692 1.00 94.25 99 SER A CA 1
ATOM 754 C C . SER A 1 99 ? 17.772 6.884 -19.362 1.00 94.25 99 SER A C 1
ATOM 756 O O . SER A 1 99 ? 16.587 7.185 -19.559 1.00 94.25 99 SER A O 1
ATOM 758 N N . ARG A 1 100 ? 18.662 7.745 -18.868 1.00 91.69 100 ARG A N 1
ATOM 759 C CA . ARG A 1 100 ? 18.347 9.147 -18.566 1.00 91.69 100 ARG A CA 1
ATOM 760 C C . ARG A 1 100 ? 17.759 9.871 -19.778 1.00 91.69 100 ARG A C 1
ATOM 762 O O . ARG A 1 100 ? 16.800 10.628 -19.629 1.00 91.69 100 ARG A O 1
ATOM 769 N N . ASN A 1 101 ? 18.306 9.630 -20.967 1.00 91.88 101 ASN A N 1
ATOM 770 C CA . ASN A 1 101 ? 17.858 10.286 -22.198 1.00 91.88 101 ASN A CA 1
ATOM 771 C C . ASN A 1 101 ? 16.734 9.528 -22.936 1.00 91.88 101 ASN A C 1
ATOM 773 O O . ASN A 1 101 ? 16.213 10.031 -23.930 1.00 91.88 101 ASN A O 1
ATOM 777 N N . GLY A 1 102 ? 16.348 8.333 -22.471 1.00 91.94 102 GLY A N 1
ATOM 778 C CA . GLY A 1 102 ? 15.420 7.435 -23.172 1.00 91.94 102 GLY A CA 1
ATOM 779 C C . GLY A 1 102 ? 13.929 7.730 -22.969 1.00 91.94 102 GLY A C 1
ATOM 780 O O . GLY A 1 102 ? 13.093 7.219 -23.712 1.00 91.94 102 GLY A O 1
ATOM 781 N N . GLY A 1 103 ? 13.566 8.559 -21.986 1.00 95.44 103 GLY A N 1
ATOM 782 C CA . GLY A 1 103 ? 12.167 8.885 -21.701 1.00 95.44 103 GLY A CA 1
ATOM 783 C C . GLY A 1 103 ? 11.361 7.697 -21.154 1.00 95.44 103 GLY A C 1
ATOM 784 O O . GLY A 1 103 ? 11.879 6.872 -20.406 1.00 95.44 103 GLY A O 1
ATOM 785 N N . TRP A 1 104 ? 10.061 7.649 -21.467 1.00 97.81 104 TRP A N 1
ATOM 786 C CA . TRP A 1 104 ? 9.152 6.591 -21.008 1.00 97.81 104 TRP A CA 1
ATOM 787 C C . TRP A 1 104 ? 9.169 5.388 -21.956 1.00 97.81 104 TRP A C 1
ATOM 789 O O . TRP A 1 104 ? 8.787 5.508 -23.116 1.00 97.81 104 TRP A O 1
ATOM 799 N N . VAL A 1 105 ? 9.529 4.221 -21.428 1.00 97.94 105 VAL A N 1
ATOM 800 C CA . VAL A 1 105 ? 9.579 2.936 -22.135 1.00 97.94 105 VAL A CA 1
ATOM 801 C C . VAL A 1 105 ? 8.352 2.094 -21.759 1.00 97.94 105 VAL A C 1
ATOM 803 O O . VAL A 1 105 ? 8.026 2.004 -20.572 1.00 97.94 105 VAL A O 1
ATOM 806 N N . PRO A 1 106 ? 7.634 1.482 -22.719 1.00 96.50 106 PRO A N 1
ATOM 807 C CA . PRO A 1 106 ? 6.466 0.660 -22.414 1.00 96.50 106 PRO A CA 1
ATOM 808 C C . PRO A 1 106 ? 6.860 -0.638 -21.695 1.00 96.50 106 PRO A C 1
ATOM 810 O O . PRO A 1 106 ? 7.730 -1.371 -22.154 1.00 96.50 106 PRO A O 1
ATOM 813 N N . ALA A 1 107 ? 6.167 -0.947 -20.598 1.00 95.56 107 ALA A N 1
ATOM 814 C CA . ALA A 1 107 ? 6.263 -2.233 -19.901 1.00 95.56 107 ALA A CA 1
ATOM 815 C C . ALA A 1 107 ? 5.138 -3.204 -20.292 1.00 95.56 107 ALA A C 1
ATOM 817 O O . ALA A 1 107 ? 5.308 -4.418 -20.206 1.00 95.56 107 ALA A O 1
ATOM 818 N N . GLY A 1 108 ? 3.987 -2.678 -20.726 1.00 93.25 108 GLY A N 1
ATOM 819 C CA . GLY A 1 108 ? 2.860 -3.472 -21.217 1.00 93.25 108 GLY A CA 1
ATOM 820 C C . GLY A 1 108 ? 1.497 -2.910 -20.820 1.00 93.25 108 GLY A C 1
ATOM 821 O O . GLY A 1 108 ? 1.395 -1.925 -20.091 1.00 93.25 108 GLY A O 1
ATOM 822 N N . ASN A 1 109 ? 0.437 -3.562 -21.293 1.00 93.94 109 ASN A N 1
ATOM 823 C CA . ASN A 1 109 ? -0.941 -3.227 -20.938 1.00 93.94 109 ASN A CA 1
ATOM 824 C C . ASN A 1 109 ? -1.399 -4.073 -19.748 1.00 93.94 109 ASN A C 1
ATOM 826 O O . ASN A 1 109 ? -1.176 -5.282 -19.714 1.00 93.94 109 ASN A O 1
ATOM 830 N N . VAL A 1 110 ? -2.081 -3.448 -18.790 1.00 92.25 110 VAL A N 1
ATOM 831 C CA . VAL A 1 110 ? -2.534 -4.090 -17.555 1.00 92.25 110 VAL A CA 1
ATOM 832 C C . VAL A 1 110 ? -4.046 -3.965 -17.422 1.00 92.25 110 VAL A C 1
ATOM 834 O O . VAL A 1 110 ? -4.613 -2.870 -17.384 1.00 92.25 110 VAL A O 1
ATOM 837 N N . TYR A 1 111 ? -4.714 -5.110 -17.297 1.00 91.00 111 TYR A N 1
ATOM 838 C CA . TYR A 1 111 ? -6.164 -5.172 -17.148 1.00 91.00 111 TYR A CA 1
ATOM 839 C C . TYR A 1 111 ? -6.598 -4.786 -15.728 1.00 91.00 111 TYR A C 1
ATOM 841 O O . TYR A 1 111 ? -6.558 -5.605 -14.810 1.00 91.00 111 TYR A O 1
ATOM 849 N N . GLY A 1 112 ? -7.013 -3.532 -15.532 1.00 92.38 112 GLY A N 1
ATOM 850 C CA . GLY A 1 112 ? -7.587 -3.057 -14.268 1.00 92.38 112 GLY A CA 1
ATOM 851 C C . GLY A 1 112 ? -6.614 -3.155 -13.086 1.00 92.38 112 GLY A C 1
ATOM 852 O O . GLY A 1 112 ? -6.963 -3.812 -12.102 1.00 92.38 112 GLY A O 1
ATOM 853 N N . PRO A 1 113 ? -5.404 -2.558 -13.158 1.00 93.19 113 PRO A N 1
ATOM 854 C CA . PRO A 1 113 ? -4.344 -2.719 -12.150 1.00 93.19 113 PRO A CA 1
ATOM 855 C C . PRO A 1 113 ? -4.782 -2.380 -10.721 1.00 93.19 113 PRO A C 1
ATOM 857 O O . PRO A 1 113 ? -4.241 -2.939 -9.771 1.00 93.19 113 PRO A O 1
ATOM 860 N N . PHE A 1 114 ? -5.771 -1.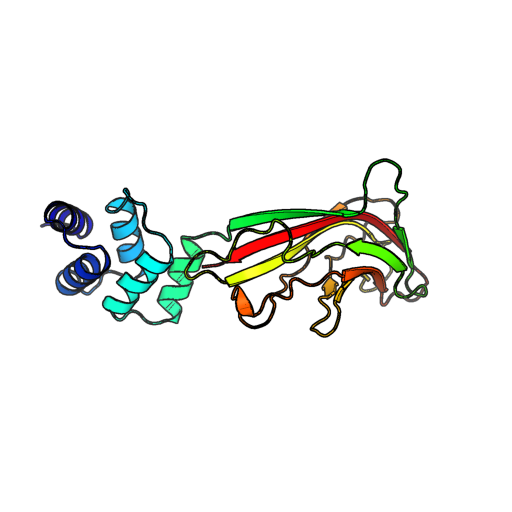496 -10.571 1.00 95.00 114 PHE A N 1
ATOM 861 C CA . PHE A 1 114 ? -6.251 -1.017 -9.275 1.00 95.00 114 PHE A CA 1
ATOM 862 C C . PHE A 1 114 ? -7.641 -1.545 -8.890 1.00 95.00 114 PHE A C 1
ATOM 864 O O . PHE A 1 114 ? -8.134 -1.190 -7.823 1.00 95.00 114 PHE A O 1
ATOM 871 N N . GLY A 1 115 ? -8.275 -2.385 -9.722 1.00 91.31 115 GLY A N 1
ATOM 872 C CA . GLY A 1 115 ? -9.669 -2.801 -9.514 1.00 91.31 115 GLY A CA 1
ATOM 873 C C . GLY A 1 115 ? -9.998 -4.261 -9.827 1.00 91.31 115 GLY A C 1
ATOM 874 O O . GLY A 1 115 ? -10.835 -4.847 -9.148 1.00 91.31 115 GLY A O 1
ATOM 875 N N . TYR A 1 116 ? -9.359 -4.886 -10.819 1.00 91.12 116 TYR A N 1
ATOM 876 C CA . TYR A 1 116 ? -9.656 -6.283 -11.150 1.00 91.12 116 TYR A CA 1
ATOM 877 C C . TYR A 1 116 ? -9.202 -7.202 -10.003 1.00 91.12 116 TYR A C 1
ATOM 879 O O . TYR A 1 116 ? -8.087 -7.053 -9.522 1.00 91.12 116 TYR A O 1
ATOM 887 N N . ALA A 1 117 ? -10.032 -8.138 -9.539 1.00 90.44 117 ALA A N 1
ATOM 888 C CA . ALA A 1 117 ? -9.705 -9.072 -8.444 1.00 90.44 117 ALA A CA 1
ATOM 889 C C . ALA A 1 117 ? -9.178 -8.433 -7.130 1.00 90.44 117 ALA A C 1
ATOM 891 O O . ALA A 1 117 ? -8.694 -9.141 -6.246 1.00 90.44 117 ALA A O 1
ATOM 892 N N . VAL A 1 118 ? -9.274 -7.108 -6.988 1.00 94.62 118 VAL A N 1
ATOM 893 C CA . VAL A 1 118 ? -8.939 -6.392 -5.761 1.00 94.62 118 VAL A CA 1
ATOM 894 C C . VAL A 1 118 ? -10.189 -6.423 -4.877 1.00 94.62 118 VAL A C 1
ATOM 896 O O . VAL A 1 118 ? -11.261 -6.043 -5.354 1.00 94.62 118 VAL A O 1
ATOM 899 N N . PRO A 1 119 ? -10.103 -6.867 -3.611 1.00 94.00 119 PRO A N 1
ATOM 900 C CA . PRO A 1 119 ? -11.260 -6.867 -2.728 1.00 94.00 119 PRO A CA 1
ATOM 901 C C . PRO A 1 119 ? -11.734 -5.429 -2.439 1.00 94.00 119 PRO A C 1
ATOM 903 O O . PRO A 1 119 ? -10.911 -4.497 -2.452 1.00 94.00 119 PRO A O 1
ATOM 906 N N . PRO A 1 120 ? -13.033 -5.242 -2.130 1.00 93.44 120 PRO A N 1
ATOM 907 C CA . PRO A 1 120 ? -13.569 -3.943 -1.732 1.00 93.44 120 PRO A CA 1
ATOM 908 C C . PRO A 1 120 ? -12.782 -3.323 -0.572 1.00 93.44 120 PRO A C 1
ATOM 910 O O . PRO A 1 120 ? -12.234 -4.048 0.263 1.00 93.44 120 PRO A O 1
ATOM 913 N N . VAL A 1 121 ? -12.717 -1.992 -0.507 1.00 92.81 121 VAL A N 1
ATOM 914 C CA . VAL A 1 121 ? -12.145 -1.288 0.655 1.00 92.81 121 VAL A CA 1
ATOM 915 C C . VAL A 1 121 ? -12.904 -1.678 1.919 1.00 92.81 121 VAL A C 1
ATOM 917 O O . VAL A 1 121 ? -14.132 -1.576 1.970 1.00 92.81 121 VAL A O 1
ATOM 920 N N . GLN A 1 122 ? -12.177 -2.130 2.944 1.00 87.31 122 GLN A N 1
ATOM 921 C CA . GLN A 1 122 ? -12.801 -2.475 4.216 1.00 87.31 122 GLN A CA 1
ATOM 922 C C . GLN A 1 122 ? -13.506 -1.263 4.837 1.00 87.31 122 GLN A C 1
ATOM 924 O O . GLN A 1 122 ? -13.034 -0.131 4.692 1.00 87.31 122 GLN A O 1
ATOM 929 N N . PRO A 1 123 ? -14.624 -1.472 5.557 1.00 81.31 123 PRO A N 1
ATOM 930 C CA . PRO A 1 123 ? -15.321 -0.388 6.232 1.00 81.31 123 PRO A CA 1
ATOM 931 C C . PRO A 1 123 ? -14.360 0.466 7.067 1.00 81.31 123 PRO A C 1
ATOM 933 O O . PRO A 1 123 ? -13.551 -0.060 7.825 1.00 81.31 123 PRO A O 1
ATOM 936 N N . GLY A 1 124 ? -14.435 1.788 6.894 1.00 79.06 124 GLY A N 1
ATOM 937 C CA . GLY A 1 124 ? -13.602 2.775 7.589 1.00 79.06 124 GLY A CA 1
ATOM 938 C C . GLY A 1 124 ? -12.124 2.826 7.186 1.00 79.06 124 GLY A C 1
ATOM 939 O O . GLY A 1 124 ? -11.414 3.671 7.724 1.00 79.06 124 GLY A O 1
ATOM 940 N N . ALA A 1 125 ? -11.671 1.999 6.242 1.00 87.88 125 ALA A N 1
ATOM 941 C CA . ALA A 1 125 ? -10.329 2.097 5.683 1.00 87.88 125 ALA A CA 1
ATOM 942 C C . ALA A 1 125 ? -10.252 3.096 4.517 1.00 87.88 125 ALA A C 1
ATOM 944 O O . ALA A 1 125 ? -11.244 3.433 3.866 1.00 87.88 125 ALA A O 1
ATOM 945 N N . LYS A 1 126 ? -9.026 3.526 4.221 1.00 92.19 126 LYS A N 1
ATOM 946 C CA . LYS A 1 126 ? -8.616 4.174 2.977 1.00 92.19 126 LYS A CA 1
ATOM 947 C C . LYS A 1 126 ? -7.651 3.257 2.244 1.00 92.19 126 LYS A C 1
ATOM 949 O O . LYS A 1 126 ? -6.657 2.803 2.814 1.00 92.19 126 LYS A O 1
ATOM 954 N N . ARG A 1 127 ? -7.919 3.023 0.965 1.00 96.19 127 ARG A N 1
ATOM 955 C CA . ARG A 1 127 ? -7.056 2.248 0.084 1.00 96.19 127 ARG A CA 1
ATOM 956 C C . ARG A 1 127 ? -5.901 3.105 -0.408 1.00 96.19 127 ARG A C 1
ATOM 958 O O . ARG A 1 127 ? -6.111 4.160 -1.005 1.00 96.19 127 ARG A O 1
ATOM 965 N N . LYS A 1 128 ? -4.684 2.615 -0.198 1.00 97.00 128 LYS A N 1
ATOM 966 C CA . LYS A 1 128 ? -3.464 3.140 -0.814 1.00 97.00 128 LYS A CA 1
ATOM 967 C C . LYS A 1 128 ? -2.768 2.046 -1.605 1.00 97.00 128 LYS A C 1
ATOM 969 O O . LYS A 1 128 ? -2.948 0.856 -1.341 1.00 97.00 128 LYS A O 1
ATOM 974 N N . TRP A 1 129 ? -1.945 2.460 -2.553 1.00 97.75 129 TRP A N 1
ATOM 975 C CA . TRP A 1 129 ? -1.147 1.574 -3.384 1.00 97.75 129 TRP A CA 1
ATOM 976 C C . TRP A 1 129 ? 0.322 1.914 -3.255 1.00 97.75 129 TRP A C 1
ATOM 978 O O . TRP A 1 129 ? 0.683 3.063 -3.019 1.00 97.75 129 TRP A O 1
ATOM 988 N N . ARG A 1 130 ? 1.167 0.916 -3.455 1.00 97.56 130 ARG A N 1
ATOM 989 C CA . ARG A 1 130 ? 2.597 1.109 -3.674 1.00 97.56 130 ARG A CA 1
ATOM 990 C C . ARG A 1 130 ? 3.082 0.093 -4.687 1.00 97.56 130 ARG A C 1
ATOM 992 O O . ARG A 1 130 ? 2.520 -1.001 -4.780 1.00 97.56 130 ARG A O 1
ATOM 999 N N . LEU A 1 131 ? 4.117 0.456 -5.422 1.00 98.12 131 LEU A N 1
ATOM 1000 C CA . LEU A 1 131 ? 4.806 -0.450 -6.317 1.00 98.12 131 LEU A CA 1
ATOM 1001 C C . LEU A 1 131 ? 5.911 -1.168 -5.540 1.00 98.12 131 LEU A C 1
ATOM 1003 O O . LEU A 1 131 ? 6.665 -0.529 -4.811 1.00 98.12 131 LEU A O 1
ATOM 1007 N N . TYR A 1 132 ? 6.002 -2.478 -5.708 1.00 98.12 132 TYR A N 1
ATOM 1008 C CA . TYR A 1 132 ? 7.192 -3.261 -5.408 1.00 98.12 132 TYR A CA 1
ATOM 1009 C C . TYR A 1 132 ? 7.923 -3.547 -6.716 1.00 98.12 132 TYR A C 1
ATOM 1011 O O . TYR A 1 132 ? 7.277 -3.890 -7.708 1.00 98.12 132 TYR A O 1
ATOM 1019 N N . ALA A 1 133 ? 9.244 -3.437 -6.735 1.00 97.56 133 ALA A N 1
ATOM 1020 C CA . ALA A 1 133 ? 10.027 -3.787 -7.910 1.00 97.56 133 ALA A CA 1
ATOM 1021 C C . ALA A 1 133 ? 11.362 -4.423 -7.535 1.00 97.56 133 ALA A C 1
ATOM 1023 O O . ALA A 1 133 ? 11.918 -4.118 -6.483 1.00 97.56 133 ALA A O 1
ATOM 1024 N N . VAL A 1 134 ? 11.883 -5.252 -8.442 1.00 96.12 134 VAL A N 1
ATOM 1025 C CA . VAL A 1 134 ? 13.295 -5.654 -8.471 1.00 96.12 134 VAL A CA 1
ATOM 1026 C C . VAL A 1 134 ? 13.944 -4.927 -9.637 1.00 96.12 134 VAL A C 1
ATOM 1028 O O . VAL A 1 134 ? 13.515 -5.083 -10.785 1.00 96.12 134 VAL A O 1
ATOM 1031 N N . TYR A 1 135 ? 14.936 -4.099 -9.345 1.00 95.19 135 TYR A N 1
ATOM 1032 C CA . TYR A 1 135 ? 15.553 -3.198 -10.310 1.00 95.19 135 TYR A CA 1
ATOM 1033 C C . TYR A 1 135 ? 16.985 -2.857 -9.899 1.00 95.19 135 TYR A C 1
ATOM 1035 O O . TYR A 1 135 ? 17.409 -3.111 -8.773 1.00 95.19 135 TYR A O 1
ATOM 1043 N N . CYS A 1 136 ? 17.728 -2.266 -10.821 1.00 92.19 136 CYS A N 1
ATOM 1044 C CA . CYS A 1 136 ? 18.965 -1.574 -10.509 1.00 92.19 136 CYS A CA 1
ATOM 1045 C C . CYS A 1 136 ? 18.921 -0.168 -11.103 1.00 92.19 136 CYS A C 1
ATOM 1047 O O . CYS A 1 136 ? 18.304 0.066 -12.149 1.00 92.19 136 CYS A O 1
ATOM 1049 N N . ASP A 1 137 ? 19.625 0.752 -10.458 1.00 86.38 137 ASP A N 1
ATOM 1050 C CA . ASP A 1 137 ? 19.989 2.030 -11.043 1.00 86.38 137 ASP A CA 1
ATOM 1051 C C . ASP A 1 137 ? 21.510 2.205 -10.976 1.00 86.38 137 ASP A C 1
ATOM 1053 O O . ASP A 1 137 ? 22.181 1.867 -9.994 1.00 86.38 137 ASP A O 1
ATOM 1057 N N . GLU A 1 138 ? 22.079 2.651 -12.089 1.00 83.31 138 GLU A N 1
ATOM 1058 C CA . GLU A 1 138 ? 23.503 2.900 -12.178 1.00 83.31 138 GLU A CA 1
ATOM 1059 C C . GLU A 1 138 ? 23.845 4.150 -11.364 1.00 83.31 138 GLU A C 1
ATOM 1061 O O . GLU A 1 138 ? 23.273 5.228 -11.563 1.00 83.31 138 GLU A O 1
ATOM 1066 N N . ASN A 1 139 ? 24.797 3.989 -10.439 1.00 70.62 139 ASN A N 1
ATOM 1067 C CA . ASN A 1 139 ? 25.271 5.065 -9.586 1.00 70.62 139 ASN A CA 1
ATOM 1068 C C . ASN A 1 139 ? 25.884 6.175 -10.431 1.00 70.62 139 ASN A C 1
ATOM 1070 O O . ASN A 1 139 ? 26.906 5.977 -11.091 1.00 70.62 139 ASN A O 1
ATOM 1074 N N . SER A 1 140 ? 25.280 7.356 -10.376 1.00 61.09 140 SER A N 1
ATOM 1075 C CA . SER A 1 140 ? 25.723 8.439 -11.229 1.00 61.09 140 SER A CA 1
ATOM 1076 C C . SER A 1 140 ? 25.623 9.794 -10.571 1.00 61.09 140 SER A C 1
ATOM 1078 O O . SER A 1 140 ? 24.618 10.470 -10.736 1.00 61.09 140 SER A O 1
ATOM 1080 N N . GLY A 1 141 ? 26.675 10.179 -9.840 1.00 70.19 141 GLY A N 1
ATOM 1081 C CA . GLY A 1 141 ? 27.082 11.569 -9.562 1.00 70.19 141 GLY A CA 1
ATOM 1082 C C . GLY A 1 141 ? 26.010 12.596 -9.148 1.00 70.19 141 GLY A C 1
ATOM 1083 O O . GLY A 1 141 ? 26.276 13.789 -9.220 1.00 70.19 141 GLY A O 1
ATOM 1084 N N . GLY A 1 142 ? 24.815 12.163 -8.756 1.00 76.62 142 GLY A N 1
ATOM 1085 C CA . GLY A 1 142 ? 23.572 12.930 -8.787 1.00 76.62 142 GLY A CA 1
ATOM 1086 C C . GLY A 1 142 ? 22.390 12.061 -8.345 1.00 76.62 142 GLY A C 1
ATOM 1087 O O . GLY A 1 142 ? 22.579 10.928 -7.894 1.00 76.62 142 GLY A O 1
ATOM 1088 N N . ASP A 1 143 ? 21.180 12.611 -8.429 1.00 86.81 143 ASP A N 1
ATOM 1089 C CA . ASP A 1 143 ? 19.953 11.948 -7.979 1.00 86.81 143 ASP A CA 1
ATOM 1090 C C . ASP A 1 143 ? 19.326 11.095 -9.088 1.00 86.81 143 ASP A C 1
ATOM 1092 O O . ASP A 1 143 ? 19.209 11.562 -10.228 1.00 86.81 143 ASP A O 1
ATOM 1096 N N . VAL A 1 144 ? 18.957 9.853 -8.760 1.00 89.50 144 VAL A N 1
ATOM 1097 C CA . VAL A 1 144 ? 18.516 8.825 -9.715 1.00 89.50 144 VAL A CA 1
ATOM 1098 C C . VAL A 1 144 ? 17.399 7.994 -9.113 1.00 89.50 144 VAL A C 1
ATOM 1100 O O . VAL A 1 144 ? 17.564 7.399 -8.052 1.00 89.50 144 VAL A O 1
ATOM 1103 N N . HIS A 1 145 ? 16.291 7.907 -9.843 1.00 92.50 145 HIS A N 1
ATOM 1104 C CA . HIS A 1 145 ? 15.137 7.113 -9.458 1.00 92.50 145 HIS A CA 1
ATOM 1105 C C . HIS A 1 145 ? 14.511 6.430 -10.669 1.00 92.50 145 HIS A C 1
ATOM 1107 O O . HIS A 1 145 ? 14.192 7.080 -11.670 1.00 92.50 145 HIS A O 1
ATOM 1113 N N . VAL A 1 146 ? 14.239 5.131 -10.558 1.00 94.56 146 VAL A N 1
ATOM 1114 C CA . VAL A 1 146 ? 13.314 4.471 -11.483 1.00 94.56 146 VAL A CA 1
ATOM 1115 C C . VAL A 1 146 ? 11.895 4.936 -11.162 1.00 94.56 146 VAL A C 1
ATOM 1117 O O . VAL A 1 146 ? 11.465 4.942 -10.007 1.00 94.56 146 VAL A O 1
ATOM 1120 N N . GLN A 1 147 ? 11.158 5.340 -12.193 1.00 97.06 147 GLN A N 1
ATOM 1121 C CA . GLN A 1 147 ? 9.759 5.732 -12.079 1.00 97.06 147 GLN A CA 1
ATOM 1122 C C . GLN A 1 147 ? 8.880 4.858 -12.955 1.00 97.06 147 GLN A C 1
ATOM 1124 O O . GLN A 1 147 ? 9.245 4.527 -14.081 1.00 97.06 147 GLN A O 1
ATOM 1129 N N . VAL A 1 148 ? 7.690 4.543 -12.455 1.00 97.94 148 VAL A N 1
ATOM 1130 C CA . VAL A 1 148 ? 6.699 3.726 -13.156 1.00 97.94 148 VAL A CA 1
ATOM 1131 C C . VAL A 1 148 ? 5.381 4.474 -13.188 1.00 97.94 148 VAL A C 1
ATOM 1133 O O . VAL A 1 148 ? 4.881 4.878 -12.139 1.00 97.94 148 VAL A O 1
ATOM 1136 N N . LYS A 1 149 ? 4.807 4.662 -14.376 1.00 96.94 149 LYS A N 1
ATOM 1137 C CA . LYS A 1 149 ? 3.493 5.289 -14.540 1.00 96.94 149 LYS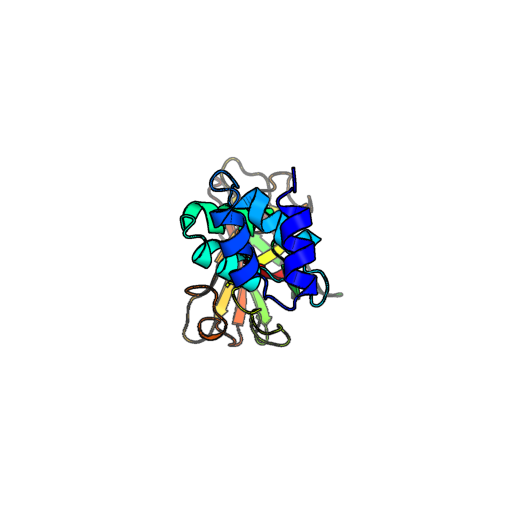 A CA 1
ATOM 1138 C C . LYS A 1 149 ? 2.459 4.310 -15.072 1.00 96.94 149 LYS A C 1
ATOM 1140 O O . LYS A 1 149 ? 2.778 3.445 -15.886 1.00 96.94 149 LYS A O 1
ATOM 1145 N N . PHE A 1 150 ? 1.211 4.515 -14.665 1.00 97.00 150 PHE A N 1
ATOM 1146 C CA . PHE A 1 150 ? 0.047 3.826 -15.217 1.00 97.00 150 PHE A CA 1
ATOM 1147 C C . PHE A 1 150 ? -0.860 4.844 -15.905 1.00 97.00 150 PHE A C 1
ATOM 1149 O O . PHE A 1 150 ? -1.568 5.601 -15.245 1.00 97.00 150 PHE A O 1
ATOM 1156 N N . GLU A 1 151 ? -0.845 4.875 -17.232 1.00 95.75 151 GLU A N 1
ATOM 1157 C CA . GLU A 1 151 ? -1.754 5.724 -18.000 1.00 95.75 151 GLU A CA 1
ATOM 1158 C C . GLU A 1 151 ? -3.126 5.060 -18.071 1.00 95.75 151 GLU A C 1
ATOM 1160 O O . GLU A 1 151 ? -3.322 4.070 -18.776 1.00 95.75 151 GLU A O 1
ATOM 1165 N N . LEU A 1 152 ? -4.063 5.596 -17.292 1.00 92.56 152 LEU A N 1
ATOM 1166 C CA . LEU A 1 152 ? -5.458 5.174 -17.247 1.00 92.56 152 LEU A CA 1
ATOM 1167 C C . LEU A 1 152 ? -6.287 6.028 -18.210 1.00 92.56 152 LEU A C 1
ATOM 1169 O O . LEU A 1 152 ? -6.079 7.238 -18.320 1.00 92.56 152 LEU A O 1
ATOM 1173 N N . SER A 1 153 ? -7.286 5.432 -18.859 1.00 80.75 153 SER A N 1
ATOM 1174 C CA . SER A 1 153 ? -8.236 6.193 -19.674 1.00 80.75 153 SER A CA 1
ATOM 1175 C C . SER A 1 153 ? -9.037 7.175 -18.805 1.00 80.75 153 SER A C 1
ATOM 1177 O O . SER A 1 153 ? -9.771 6.747 -17.914 1.00 80.75 153 SER A O 1
ATOM 1179 N N . GLY A 1 154 ? -8.927 8.479 -19.084 1.00 69.06 154 GLY A N 1
ATOM 1180 C CA . GLY A 1 154 ? -9.833 9.507 -18.553 1.00 69.06 154 GLY A CA 1
ATOM 1181 C C . GLY A 1 154 ? -9.691 9.844 -17.063 1.00 69.06 154 GLY A C 1
ATOM 1182 O O . GLY A 1 154 ? -10.672 10.257 -16.453 1.00 69.06 154 GLY A O 1
ATOM 1183 N N . GLY A 1 155 ? -8.509 9.684 -16.457 1.00 73.31 155 GLY A N 1
ATOM 1184 C CA . GLY A 1 155 ? -8.317 10.003 -15.037 1.00 73.31 155 GLY A CA 1
ATOM 1185 C C . GLY A 1 155 ? -6.875 10.305 -14.631 1.00 73.31 155 GLY A C 1
ATOM 1186 O O . GLY A 1 155 ? -5.996 10.502 -15.469 1.00 73.31 155 GLY A O 1
ATOM 1187 N N . THR A 1 156 ? -6.634 10.343 -13.316 1.00 83.81 156 THR A N 1
ATOM 1188 C CA . THR A 1 156 ? -5.301 10.538 -12.728 1.00 83.81 156 THR A CA 1
ATOM 1189 C C . THR A 1 156 ? -4.347 9.448 -13.198 1.00 83.81 156 THR A C 1
ATOM 1191 O O . THR A 1 156 ? -4.658 8.271 -13.054 1.00 83.81 156 THR A O 1
ATOM 1194 N N . THR A 1 157 ? -3.178 9.840 -13.707 1.00 90.19 157 THR A N 1
ATOM 1195 C CA . THR A 1 157 ? -2.073 8.933 -14.052 1.00 90.19 157 THR A CA 1
ATOM 1196 C C . THR A 1 157 ? -1.162 8.778 -12.830 1.00 90.19 157 THR A C 1
ATOM 1198 O O . THR A 1 157 ? -0.442 9.724 -12.502 1.00 90.19 157 THR A O 1
ATOM 1201 N N . PRO A 1 158 ? -1.182 7.637 -12.116 1.00 94.88 158 PRO A N 1
ATOM 1202 C CA . PRO A 1 158 ? -0.294 7.403 -10.987 1.00 94.88 158 PRO A CA 1
ATOM 1203 C C . PRO A 1 158 ? 1.143 7.282 -11.483 1.00 94.88 158 PRO A C 1
ATOM 1205 O O . PRO A 1 158 ? 1.398 6.561 -12.450 1.00 94.88 158 PRO A O 1
ATOM 1208 N N . VAL A 1 159 ? 2.070 7.949 -10.797 1.00 96.69 159 VAL A N 1
ATOM 1209 C CA . VAL A 1 159 ? 3.514 7.788 -10.988 1.00 96.69 159 VAL A CA 1
ATOM 1210 C C . VAL A 1 159 ? 4.114 7.343 -9.663 1.00 96.69 159 VAL A C 1
ATOM 1212 O O . VAL A 1 159 ? 4.007 8.042 -8.659 1.00 96.69 159 VAL A O 1
ATOM 1215 N N . PHE A 1 160 ? 4.735 6.173 -9.669 1.00 97.69 160 PHE A N 1
ATOM 1216 C CA . PHE A 1 160 ? 5.440 5.598 -8.537 1.00 97.69 160 PHE A CA 1
ATOM 1217 C C . PHE A 1 160 ? 6.930 5.869 -8.704 1.00 97.69 160 PHE A C 1
ATOM 1219 O O . PHE A 1 160 ? 7.508 5.502 -9.727 1.00 97.69 160 PHE A O 1
ATOM 1226 N N . THR A 1 161 ? 7.544 6.499 -7.707 1.00 96.75 161 THR A N 1
ATOM 1227 C CA . THR A 1 161 ? 8.993 6.719 -7.656 1.00 96.75 161 THR A CA 1
ATOM 1228 C C . THR A 1 161 ? 9.599 5.685 -6.722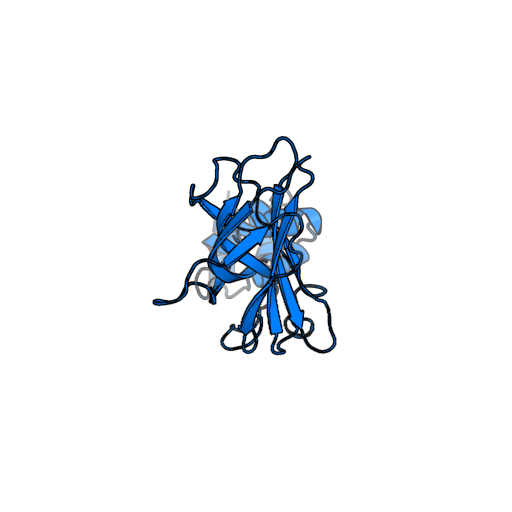 1.00 96.75 161 THR A C 1
ATOM 1230 O O . THR A 1 161 ? 9.205 5.597 -5.560 1.00 96.75 161 THR A O 1
ATOM 1233 N N . LEU A 1 162 ? 10.510 4.869 -7.246 1.00 95.44 162 LEU A N 1
ATOM 1234 C CA . LEU A 1 162 ? 11.266 3.900 -6.463 1.00 95.44 162 LEU A CA 1
ATOM 1235 C C . LEU A 1 162 ? 12.469 4.587 -5.797 1.00 95.44 162 LEU A C 1
ATOM 1237 O O . LEU A 1 162 ? 12.984 5.570 -6.340 1.00 95.44 162 LEU A O 1
ATOM 1241 N N . PRO A 1 163 ? 12.924 4.108 -4.628 1.00 92.75 163 PRO A N 1
ATOM 1242 C CA . PRO A 1 163 ? 14.079 4.680 -3.950 1.00 92.75 163 PRO A CA 1
ATOM 1243 C C . PRO A 1 163 ? 15.340 4.560 -4.808 1.00 92.75 163 PRO A C 1
ATOM 1245 O O . PRO A 1 163 ? 15.442 3.719 -5.698 1.00 92.75 163 PRO A O 1
ATOM 1248 N N . ARG A 1 164 ? 16.320 5.411 -4.538 1.00 90.06 164 ARG A N 1
ATOM 1249 C CA . ARG A 1 164 ? 17.629 5.296 -5.174 1.00 90.06 164 ARG A CA 1
ATOM 1250 C C . ARG A 1 164 ? 18.372 4.084 -4.605 1.00 90.06 164 ARG A C 1
ATOM 1252 O O . ARG A 1 164 ? 18.444 3.946 -3.384 1.00 90.06 164 ARG A O 1
ATOM 1259 N N . ILE A 1 165 ? 18.945 3.250 -5.470 1.00 85.81 165 ILE A N 1
ATOM 1260 C CA . ILE A 1 165 ? 19.754 2.084 -5.083 1.00 85.81 165 ILE A CA 1
ATOM 1261 C C . ILE A 1 165 ? 21.251 2.423 -5.084 1.00 85.81 165 ILE A C 1
ATOM 1263 O O . ILE A 1 165 ? 21.945 2.190 -4.098 1.00 85.81 165 ILE A O 1
ATOM 1267 N N . ALA A 1 166 ? 21.745 3.022 -6.167 1.00 74.94 166 ALA A N 1
ATOM 1268 C CA . ALA A 1 166 ? 23.103 3.523 -6.355 1.00 74.94 166 ALA A CA 1
A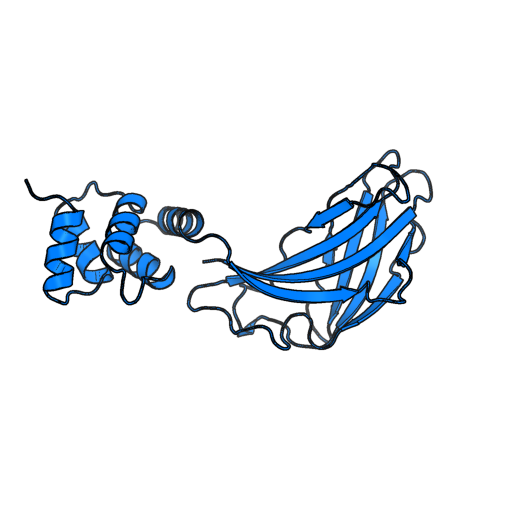TOM 1269 C C . ALA A 1 166 ? 24.253 2.515 -6.191 1.00 74.94 166 ALA A C 1
ATOM 1271 O O . ALA A 1 166 ? 25.352 2.926 -5.813 1.00 74.94 166 ALA A O 1
ATOM 1272 N N . GLY A 1 167 ? 24.067 1.229 -6.498 1.00 71.31 167 GLY A N 1
ATOM 1273 C CA . GLY A 1 167 ? 25.186 0.268 -6.452 1.00 71.31 167 GLY A CA 1
ATOM 1274 C C . GLY A 1 167 ? 25.671 -0.275 -7.788 1.00 71.31 167 GLY A C 1
ATOM 1275 O O . GLY A 1 167 ? 26.536 -1.144 -7.784 1.00 71.31 167 GLY A O 1
ATOM 1276 N N . GLY A 1 168 ? 25.203 0.277 -8.913 1.00 71.56 168 GLY A N 1
ATOM 1277 C CA . GLY A 1 168 ? 25.740 -0.020 -10.244 1.00 71.56 168 GLY A CA 1
ATOM 1278 C C . GLY A 1 168 ? 24.775 -0.800 -11.133 1.00 71.56 168 GLY A C 1
ATOM 1279 O O . GLY A 1 168 ? 23.763 -1.331 -10.673 1.00 71.56 168 GLY A O 1
ATOM 1280 N N . LEU A 1 169 ? 25.083 -0.837 -12.432 1.00 75.12 169 LEU A N 1
ATOM 1281 C CA . LEU A 1 169 ? 24.313 -1.625 -13.392 1.00 75.12 169 LEU A CA 1
ATOM 1282 C C . LEU A 1 169 ? 24.371 -3.111 -12.996 1.00 75.12 169 LEU A C 1
ATOM 1284 O O . LEU A 1 169 ? 25.416 -3.594 -12.573 1.00 75.12 169 LEU A O 1
ATOM 1288 N N . GLU A 1 170 ? 23.240 -3.809 -13.103 1.00 79.50 170 GLU A N 1
ATOM 1289 C CA . GLU A 1 170 ? 23.057 -5.218 -12.703 1.00 79.50 170 GLU A CA 1
ATOM 1290 C C . GLU A 1 170 ? 23.136 -5.506 -11.192 1.00 79.50 170 GLU A C 1
ATOM 1292 O O . GLU A 1 170 ? 22.954 -6.652 -10.771 1.00 79.50 170 GLU A O 1
ATOM 1297 N N . TRP A 1 171 ? 23.321 -4.488 -10.342 1.00 84.25 171 TRP A N 1
ATOM 1298 C CA . TRP A 1 171 ? 23.182 -4.658 -8.896 1.00 84.25 171 TRP A CA 1
ATOM 1299 C C . TRP A 1 171 ? 21.707 -4.654 -8.493 1.00 84.25 171 TRP A C 1
ATOM 1301 O O . TRP A 1 171 ? 21.130 -3.635 -8.111 1.00 84.25 171 TRP A O 1
ATOM 1311 N N . ASN A 1 172 ? 21.083 -5.816 -8.655 1.00 83.75 172 ASN A N 1
ATOM 1312 C CA . ASN A 1 172 ? 19.651 -5.996 -8.462 1.00 83.75 172 ASN A CA 1
ATOM 1313 C C . ASN A 1 172 ? 19.285 -5.845 -6.986 1.00 83.75 172 ASN A C 1
ATOM 1315 O O . ASN A 1 172 ? 19.726 -6.628 -6.144 1.00 83.75 172 ASN A O 1
ATOM 1319 N N . ALA A 1 173 ? 18.427 -4.875 -6.697 1.00 88.56 173 ALA A N 1
ATOM 1320 C CA . ALA A 1 173 ? 17.842 -4.662 -5.388 1.00 88.56 173 ALA A CA 1
ATOM 1321 C C . ALA A 1 173 ? 16.319 -4.676 -5.493 1.00 88.56 173 ALA A C 1
ATOM 1323 O O . ALA A 1 173 ? 15.739 -4.358 -6.536 1.00 88.56 173 ALA A O 1
ATOM 1324 N N . ASP A 1 174 ? 15.665 -5.050 -4.402 1.00 93.44 174 ASP A N 1
ATOM 1325 C CA . ASP A 1 174 ? 14.230 -4.914 -4.270 1.00 93.44 174 ASP A CA 1
ATOM 1326 C C . ASP A 1 174 ? 13.862 -3.639 -3.505 1.00 93.44 174 ASP A C 1
ATOM 1328 O O . ASP A 1 174 ? 14.550 -3.212 -2.578 1.00 93.44 174 ASP A O 1
ATOM 1332 N N . GLY A 1 175 ? 12.769 -3.000 -3.914 1.00 93.75 175 GLY A N 1
ATOM 1333 C CA . GLY A 1 175 ? 12.356 -1.727 -3.343 1.00 93.75 175 GLY A CA 1
ATOM 1334 C C . GLY A 1 175 ? 10.861 -1.492 -3.441 1.00 93.75 175 GLY A C 1
ATOM 1335 O O . GLY A 1 175 ? 10.172 -2.017 -4.317 1.00 93.75 175 GLY A O 1
ATOM 1336 N N . TYR A 1 176 ? 10.367 -0.671 -2.519 1.00 96.62 176 TYR A N 1
ATOM 1337 C CA . TYR A 1 176 ? 8.997 -0.180 -2.526 1.00 96.62 176 TYR A CA 1
ATOM 1338 C C . TYR A 1 176 ? 8.984 1.303 -2.847 1.00 96.62 176 TYR A C 1
ATOM 1340 O O . TYR A 1 176 ? 9.761 2.062 -2.274 1.00 96.62 176 TYR A O 1
ATOM 1348 N N . SER A 1 177 ? 8.071 1.716 -3.718 1.00 97.50 177 SER A N 1
ATOM 1349 C CA . SER A 1 177 ? 7.819 3.128 -3.967 1.00 97.50 177 SER A CA 1
ATOM 1350 C C . SER A 1 177 ? 7.174 3.813 -2.764 1.00 97.50 177 SER A C 1
ATOM 1352 O O . SER A 1 177 ? 6.639 3.161 -1.857 1.00 97.50 177 SER A O 1
ATOM 1354 N N . ASP A 1 178 ? 7.081 5.138 -2.849 1.00 91.69 178 ASP A N 1
ATOM 1355 C CA . ASP A 1 178 ? 6.138 5.910 -2.044 1.00 91.69 178 ASP A CA 1
ATOM 1356 C C . ASP A 1 178 ? 4.688 5.427 -2.218 1.00 91.69 178 ASP A C 1
ATOM 1358 O O . ASP A 1 178 ? 4.324 4.741 -3.186 1.00 91.69 178 ASP A O 1
ATOM 1362 N N . TRP A 1 179 ? 3.843 5.810 -1.259 1.00 95.31 179 TRP A N 1
ATOM 1363 C CA . TRP A 1 179 ? 2.413 5.525 -1.289 1.00 95.31 179 TRP A CA 1
ATOM 1364 C C . TRP A 1 179 ? 1.676 6.442 -2.260 1.00 95.31 179 TRP A C 1
ATOM 1366 O O . TRP A 1 179 ? 1.790 7.664 -2.203 1.00 95.31 179 TRP A O 1
ATOM 1376 N N . PHE A 1 180 ? 0.812 5.845 -3.067 1.00 96.44 180 PHE A N 1
ATOM 1377 C CA . PHE A 1 180 ? -0.153 6.523 -3.914 1.00 96.44 180 PHE A CA 1
ATOM 1378 C C . PHE A 1 180 ? -1.577 6.321 -3.379 1.00 96.44 180 PHE A C 1
ATOM 1380 O O . PHE A 1 180 ? -1.897 5.277 -2.807 1.00 96.44 180 PHE A O 1
ATOM 1387 N N . GLN A 1 181 ? -2.453 7.301 -3.595 1.00 95.56 181 GLN A N 1
ATOM 1388 C CA . GLN A 1 181 ? -3.872 7.224 -3.254 1.00 95.56 181 GLN A CA 1
ATOM 1389 C C . GLN A 1 181 ? -4.702 7.946 -4.323 1.00 95.56 181 GLN A C 1
ATOM 1391 O O . GLN A 1 181 ? -4.425 9.102 -4.636 1.00 95.56 181 GLN A O 1
ATOM 1396 N N . PHE A 1 182 ? -5.748 7.299 -4.844 1.00 94.56 182 PHE A N 1
ATOM 1397 C CA . PHE A 1 182 ? -6.784 7.986 -5.618 1.00 94.56 182 PHE A CA 1
ATOM 1398 C C . PHE A 1 182 ? -7.699 8.771 -4.679 1.00 94.56 182 PHE A C 1
ATOM 1400 O O . PHE A 1 182 ? -8.229 8.197 -3.725 1.00 94.56 182 PHE A O 1
ATOM 1407 N N . GLY A 1 183 ? -7.890 10.064 -4.948 1.00 92.62 183 GLY A N 1
ATOM 1408 C CA . GLY A 1 183 ? -8.798 10.918 -4.182 1.00 92.62 183 GLY A CA 1
ATOM 1409 C C . GLY A 1 183 ? -8.602 10.767 -2.670 1.00 92.62 183 GLY A C 1
ATOM 1410 O O . GLY A 1 183 ? -7.494 10.896 -2.143 1.00 92.62 183 GLY A O 1
ATOM 1411 N N . ASN A 1 184 ? -9.679 10.434 -1.961 1.00 90.94 184 ASN A N 1
ATOM 1412 C CA . ASN A 1 184 ? -9.668 10.193 -0.514 1.00 90.94 184 ASN A CA 1
ATOM 1413 C C . ASN A 1 184 ? -9.400 8.724 -0.108 1.00 90.94 184 ASN A C 1
ATOM 1415 O O . ASN A 1 184 ? -9.422 8.424 1.087 1.00 90.94 184 ASN A O 1
ATOM 1419 N N . GLY A 1 185 ? -9.149 7.828 -1.070 1.00 91.88 185 GLY A N 1
ATOM 1420 C CA . GLY A 1 185 ? -8.899 6.401 -0.851 1.00 91.88 185 GLY A CA 1
ATOM 1421 C C . GLY A 1 185 ? -10.157 5.549 -0.645 1.00 91.88 185 GLY A C 1
ATOM 1422 O O . GLY A 1 185 ? -10.035 4.395 -0.243 1.00 91.88 185 GLY A O 1
ATOM 1423 N N . THR A 1 186 ? -11.355 6.089 -0.877 1.00 92.31 186 THR A N 1
ATOM 1424 C CA . THR A 1 186 ? -12.608 5.312 -0.827 1.00 92.31 186 THR A CA 1
ATOM 1425 C C . THR A 1 186 ? -12.809 4.484 -2.092 1.00 92.31 186 THR A C 1
ATOM 1427 O O . THR A 1 186 ? -12.267 4.811 -3.143 1.00 92.31 186 THR A O 1
ATOM 1430 N N . GLU A 1 187 ? -13.622 3.429 -1.998 1.00 92.56 187 GLU A N 1
ATOM 1431 C CA . GLU A 1 187 ? -13.933 2.504 -3.100 1.00 92.56 187 GLU A CA 1
ATOM 1432 C C . GLU A 1 187 ? -14.434 3.208 -4.376 1.00 92.56 187 GLU A C 1
ATOM 1434 O O . GLU A 1 187 ? -14.145 2.759 -5.483 1.00 92.56 187 GLU A O 1
ATOM 1439 N N . GLN A 1 188 ? -15.173 4.311 -4.225 1.00 92.19 188 GLN A N 1
ATOM 1440 C CA . GLN A 1 188 ? -15.773 5.076 -5.321 1.00 92.19 188 GLN A CA 1
ATOM 1441 C C . GLN A 1 188 ? -14.745 5.888 -6.116 1.00 92.19 188 GLN A C 1
ATOM 1443 O O . GLN A 1 188 ? -14.906 6.064 -7.319 1.00 92.19 188 GLN A O 1
ATOM 1448 N N . GLU A 1 189 ? -13.691 6.365 -5.454 1.00 92.44 189 GLU A N 1
ATOM 1449 C CA . GLU A 1 189 ? -12.645 7.193 -6.068 1.00 92.44 189 GLU A CA 1
ATOM 1450 C C . GLU A 1 189 ? -11.607 6.355 -6.831 1.00 92.44 189 GLU A C 1
ATOM 1452 O O . GLU A 1 189 ? -10.809 6.885 -7.605 1.00 92.44 189 GLU A O 1
ATOM 1457 N N . ILE A 1 190 ? -11.582 5.037 -6.613 1.00 92.81 190 ILE A N 1
ATOM 1458 C CA . ILE A 1 190 ? -10.612 4.144 -7.246 1.00 92.81 190 ILE A CA 1
ATOM 1459 C C . ILE A 1 190 ? -10.914 4.042 -8.738 1.00 92.81 190 ILE A C 1
ATOM 1461 O O . ILE A 1 190 ? -11.952 3.511 -9.137 1.00 92.81 190 ILE A O 1
ATOM 1465 N N . ASN A 1 191 ? -9.971 4.464 -9.581 1.00 92.25 191 ASN A N 1
ATOM 1466 C CA . ASN A 1 191 ? -10.080 4.221 -11.013 1.00 92.25 191 ASN A CA 1
ATOM 1467 C C . ASN A 1 191 ? -9.796 2.740 -11.318 1.00 92.25 191 ASN A C 1
ATOM 1469 O O . ASN A 1 191 ? -8.671 2.260 -11.179 1.00 92.25 191 ASN A O 1
ATOM 1473 N N . LYS A 1 192 ? -10.834 2.017 -11.750 1.00 90.94 192 LYS A N 1
ATOM 1474 C CA . LYS A 1 192 ? -10.792 0.574 -12.048 1.00 90.94 192 LYS A CA 1
ATOM 1475 C C . LYS A 1 192 ? -10.497 0.261 -13.521 1.00 90.94 192 LYS A C 1
ATOM 1477 O O . LYS A 1 192 ? -10.509 -0.910 -13.902 1.00 90.94 192 LYS A O 1
ATOM 1482 N N . GLY A 1 193 ? -10.255 1.286 -14.339 1.00 91.81 193 GLY A N 1
ATOM 1483 C CA . GLY A 1 193 ? -9.975 1.158 -15.766 1.00 91.81 193 GLY A CA 1
ATOM 1484 C C . GLY A 1 193 ? -8.680 0.403 -16.067 1.00 91.81 193 GLY A C 1
ATOM 1485 O O . GLY A 1 193 ? -7.823 0.206 -15.204 1.00 91.81 193 GLY A O 1
ATOM 1486 N N . HIS A 1 194 ? -8.540 -0.046 -17.313 1.00 93.38 194 HIS A N 1
ATOM 1487 C CA . HIS A 1 194 ? -7.289 -0.622 -17.808 1.00 93.38 194 HIS A CA 1
ATOM 1488 C C . HIS A 1 194 ? -6.224 0.460 -17.966 1.00 93.38 194 HIS A C 1
ATOM 1490 O O . HIS A 1 194 ? -6.553 1.632 -18.153 1.00 93.38 194 HIS A O 1
ATOM 1496 N N . ALA A 1 195 ? -4.957 0.059 -17.884 1.00 94.81 195 ALA A N 1
ATOM 1497 C CA . ALA A 1 195 ? -3.844 0.990 -17.978 1.00 94.81 195 ALA A CA 1
ATOM 1498 C C . ALA A 1 195 ? -2.757 0.499 -18.926 1.00 94.81 195 ALA A C 1
ATOM 1500 O O . ALA A 1 195 ? -2.477 -0.700 -18.987 1.00 94.81 195 ALA A O 1
ATOM 1501 N N . SER A 1 196 ? -2.081 1.446 -19.562 1.00 95.88 196 SER A N 1
ATOM 1502 C CA . SER A 1 196 ? -0.773 1.223 -20.175 1.00 95.88 196 SER A CA 1
ATOM 1503 C C . SER A 1 196 ? 0.313 1.553 -19.150 1.00 95.88 196 SER A C 1
ATOM 1505 O O . SER A 1 196 ? 0.323 2.640 -18.569 1.00 95.88 196 SER A O 1
ATOM 1507 N N . CYS A 1 197 ? 1.205 0.604 -18.883 1.00 97.19 197 CYS A N 1
ATOM 1508 C CA . CYS A 1 197 ? 2.297 0.745 -17.926 1.00 97.19 197 CYS A CA 1
ATOM 1509 C C . CYS A 1 197 ? 3.581 1.166 -18.645 1.00 97.19 197 CYS A C 1
ATOM 1511 O O . CYS A 1 197 ? 3.954 0.567 -19.658 1.00 97.19 197 CYS A O 1
ATOM 1513 N N . PHE A 1 198 ? 4.276 2.163 -18.098 1.00 98.06 198 PHE A N 1
ATOM 1514 C CA . PHE A 1 198 ? 5.554 2.640 -18.620 1.00 98.06 198 PHE A CA 1
ATOM 1515 C C . PHE A 1 198 ? 6.560 2.844 -17.497 1.00 98.06 198 PHE A C 1
ATOM 1517 O O . PHE A 1 198 ? 6.193 3.182 -16.373 1.00 98.06 198 PHE A O 1
ATOM 1524 N N . VAL A 1 199 ? 7.835 2.716 -17.836 1.00 98.12 199 VAL A N 1
ATOM 1525 C CA . VAL A 1 199 ? 8.969 2.866 -16.926 1.00 98.12 199 VAL A CA 1
ATOM 1526 C C . VAL A 1 199 ? 9.918 3.916 -17.491 1.00 98.12 199 VAL A C 1
ATOM 1528 O O . VAL A 1 199 ? 10.078 4.016 -18.705 1.00 98.12 199 VAL A O 1
ATOM 1531 N N . ARG A 1 200 ? 10.556 4.710 -16.634 1.00 96.88 200 ARG A N 1
ATOM 1532 C CA . ARG A 1 200 ? 11.685 5.564 -17.022 1.00 96.88 200 ARG A CA 1
ATOM 1533 C C . ARG A 1 200 ? 12.740 5.616 -15.933 1.00 96.88 200 ARG A C 1
ATOM 1535 O O . ARG A 1 200 ? 12.441 5.362 -14.767 1.00 96.88 200 ARG A O 1
ATOM 1542 N N . LEU A 1 201 ? 13.932 6.065 -16.306 1.00 94.69 201 LEU A N 1
ATOM 1543 C CA . LEU A 1 201 ? 14.936 6.526 -15.359 1.00 94.69 201 LEU A CA 1
ATOM 1544 C C . LEU A 1 201 ? 14.838 8.049 -15.237 1.00 94.69 201 LEU A C 1
ATOM 1546 O O . LEU A 1 201 ? 15.097 8.776 -16.192 1.00 94.69 201 LEU A O 1
ATOM 1550 N N . ASN A 1 202 ? 14.441 8.542 -14.068 1.00 93.69 202 ASN A N 1
ATOM 1551 C CA . ASN A 1 202 ? 14.505 9.963 -13.755 1.00 93.69 202 ASN A CA 1
ATOM 1552 C C . ASN A 1 202 ? 15.857 10.249 -13.098 1.00 93.69 202 ASN A C 1
ATOM 1554 O O . ASN A 1 202 ? 16.069 9.884 -11.944 1.00 93.69 202 ASN A O 1
ATOM 1558 N N . SER A 1 203 ? 16.774 10.859 -13.847 1.00 91.81 203 SER A N 1
ATOM 1559 C CA . SER A 1 203 ? 18.161 11.051 -13.427 1.00 91.81 203 SER A CA 1
ATOM 1560 C C . SER A 1 203 ? 18.643 12.471 -13.704 1.00 91.81 203 SER A C 1
ATOM 1562 O O . SER A 1 203 ? 18.454 13.019 -14.793 1.00 91.81 203 SER A O 1
ATOM 1564 N N . THR A 1 204 ? 19.320 13.050 -12.717 1.00 90.50 204 THR A N 1
ATOM 1565 C CA . THR A 1 204 ? 20.003 14.351 -12.817 1.00 90.50 204 THR A CA 1
ATOM 1566 C C . THR A 1 204 ? 21.501 14.217 -13.097 1.00 90.50 204 THR A C 1
ATOM 1568 O O . THR A 1 204 ? 22.220 15.215 -13.090 1.00 90.50 204 THR A O 1
ATOM 1571 N N . ALA A 1 205 ? 21.981 13.002 -13.367 1.00 87.75 205 ALA A N 1
ATOM 1572 C CA . ALA A 1 205 ? 23.385 12.738 -13.641 1.00 87.75 205 ALA A CA 1
ATOM 1573 C C . ALA A 1 205 ? 23.932 13.561 -14.822 1.00 87.75 205 ALA A C 1
ATOM 1575 O O . ALA A 1 205 ? 23.202 13.836 -15.777 1.00 87.75 205 ALA A O 1
ATOM 1576 N N . PRO A 1 206 ? 25.230 13.916 -14.814 1.00 86.06 206 PRO A N 1
ATOM 1577 C CA . PRO A 1 206 ? 25.839 14.670 -15.909 1.00 86.06 206 PRO A CA 1
ATOM 1578 C C . PRO A 1 206 ? 26.090 13.830 -17.176 1.00 86.06 206 PRO A C 1
ATOM 1580 O O . PRO A 1 206 ? 26.533 14.372 -18.184 1.00 86.06 206 PRO A O 1
ATOM 1583 N N . TYR A 1 207 ? 25.803 12.526 -17.145 1.00 85.44 207 TYR A N 1
ATOM 1584 C CA . TYR A 1 207 ? 25.966 11.583 -18.253 1.00 85.44 207 TYR A CA 1
ATOM 1585 C C . TYR A 1 207 ? 24.730 10.692 -18.411 1.00 85.44 207 TYR A C 1
ATOM 1587 O O . TYR A 1 207 ? 23.841 10.693 -17.560 1.00 85.44 207 TYR A O 1
ATOM 1595 N N . ASP A 1 208 ? 24.656 9.954 -19.519 1.00 87.75 208 ASP A N 1
ATOM 1596 C CA . ASP A 1 208 ? 23.546 9.039 -19.800 1.00 87.75 208 ASP A CA 1
ATOM 1597 C C . ASP A 1 208 ? 23.721 7.721 -19.038 1.00 87.75 208 ASP A C 1
ATOM 1599 O O . ASP A 1 208 ? 24.333 6.775 -19.530 1.00 87.75 208 ASP A O 1
ATOM 1603 N N . ASN A 1 209 ? 23.249 7.700 -17.794 1.00 90.31 209 ASN A N 1
ATOM 1604 C CA . ASN A 1 209 ? 23.246 6.507 -16.958 1.00 90.31 209 ASN A CA 1
ATOM 1605 C C . ASN A 1 209 ? 22.014 5.635 -17.230 1.00 90.31 209 ASN A C 1
ATOM 1607 O O . ASN A 1 209 ? 21.001 6.102 -17.766 1.00 90.31 209 ASN A O 1
ATOM 1611 N N . HIS A 1 210 ? 22.110 4.369 -16.829 1.00 91.62 210 HIS A N 1
ATOM 1612 C CA . HIS A 1 210 ? 21.108 3.353 -17.135 1.00 91.62 210 HIS A CA 1
ATOM 1613 C C . HIS A 1 210 ? 20.491 2.726 -15.882 1.00 91.62 210 HIS A C 1
ATOM 1615 O O . HIS A 1 210 ? 21.019 2.789 -14.774 1.00 91.62 210 HIS A O 1
ATOM 1621 N N . GLY A 1 211 ? 19.338 2.100 -16.071 1.00 93.06 211 GLY A N 1
ATOM 1622 C CA . GLY A 1 211 ? 18.692 1.249 -15.087 1.00 93.06 211 GLY A CA 1
ATOM 1623 C C . GLY A 1 211 ? 18.069 0.041 -15.768 1.00 93.06 211 GLY A C 1
ATOM 1624 O O . GLY A 1 211 ? 17.750 0.077 -16.960 1.00 93.06 211 GLY A O 1
ATOM 1625 N N . LEU A 1 212 ? 17.895 -1.026 -14.998 1.00 95.00 212 LEU A N 1
ATOM 1626 C CA . LEU A 1 212 ? 17.238 -2.249 -15.446 1.00 95.00 212 LEU A CA 1
ATOM 1627 C C . LEU A 1 212 ? 16.092 -2.557 -14.495 1.00 95.00 212 LEU A C 1
ATOM 1629 O O . LEU A 1 212 ? 16.265 -2.501 -13.279 1.00 95.00 212 LEU A O 1
ATOM 1633 N N . VAL A 1 213 ? 14.928 -2.900 -15.040 1.00 96.56 213 VAL A N 1
ATOM 1634 C CA . VAL A 1 213 ? 13.777 -3.366 -14.257 1.00 96.56 213 VAL A CA 1
ATOM 1635 C C . VAL A 1 213 ? 13.489 -4.816 -14.601 1.00 96.56 213 VAL A C 1
ATOM 1637 O O . VAL A 1 213 ? 13.215 -5.144 -15.754 1.00 96.56 213 VAL A O 1
ATOM 1640 N N . TYR A 1 214 ? 13.534 -5.676 -13.587 1.00 96.00 214 TYR A N 1
ATOM 1641 C CA . TYR A 1 214 ? 13.39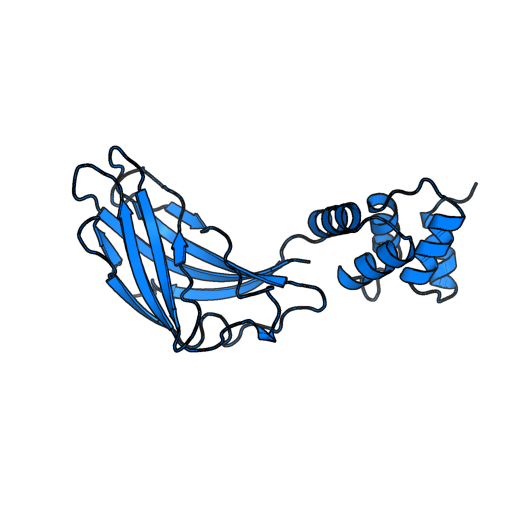4 -7.126 -13.726 1.00 96.00 214 TYR A CA 1
ATOM 1642 C C . TYR A 1 214 ? 12.011 -7.613 -13.325 1.00 96.00 214 TYR A C 1
ATOM 1644 O O . TYR A 1 214 ? 11.499 -8.555 -1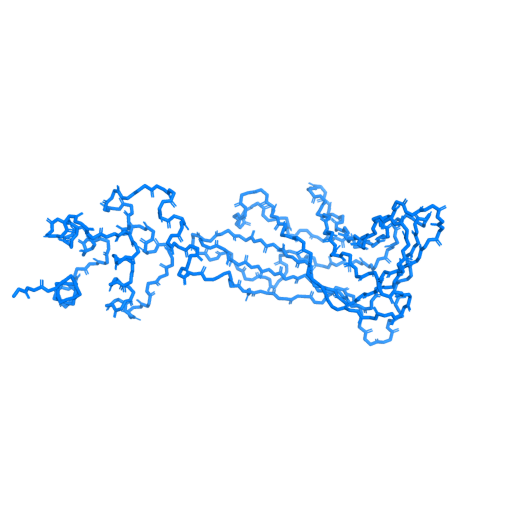3.917 1.00 96.00 214 TYR A O 1
ATOM 1652 N N . TRP A 1 215 ? 11.407 -6.983 -12.318 1.00 97.31 215 TRP A N 1
ATOM 1653 C CA . TRP A 1 215 ? 10.121 -7.393 -11.769 1.00 97.31 215 TRP A CA 1
ATOM 1654 C C . TRP A 1 215 ? 9.350 -6.187 -11.257 1.00 97.31 215 TRP A C 1
ATOM 1656 O O . TRP A 1 215 ? 9.946 -5.273 -10.687 1.00 97.31 215 TRP A O 1
ATOM 1666 N N . MET A 1 216 ? 8.030 -6.196 -11.428 1.00 97.88 216 MET A N 1
ATOM 1667 C CA . MET A 1 216 ? 7.143 -5.186 -10.857 1.00 97.88 216 MET A CA 1
ATOM 1668 C C . MET A 1 216 ? 5.852 -5.818 -10.349 1.00 97.88 216 MET A C 1
ATOM 1670 O O . MET A 1 216 ? 5.195 -6.577 -11.062 1.00 97.88 216 MET A O 1
ATOM 1674 N N . GLU A 1 217 ? 5.430 -5.409 -9.159 1.00 97.56 217 GLU A N 1
ATOM 1675 C CA . GLU A 1 217 ? 4.121 -5.697 -8.589 1.00 97.56 217 GLU A CA 1
ATOM 1676 C C . GLU A 1 217 ? 3.453 -4.420 -8.092 1.00 97.56 217 GLU A C 1
ATOM 1678 O O . GLU A 1 217 ? 4.084 -3.579 -7.456 1.00 97.56 217 GLU A O 1
ATOM 1683 N N . ILE A 1 218 ? 2.141 -4.309 -8.293 1.00 97.38 218 ILE A N 1
ATOM 1684 C CA . ILE A 1 218 ? 1.332 -3.317 -7.590 1.00 97.38 218 ILE A CA 1
ATOM 1685 C C . ILE A 1 218 ? 0.696 -3.962 -6.364 1.00 97.38 218 ILE A C 1
ATOM 1687 O O . ILE A 1 218 ? 0.073 -5.026 -6.444 1.00 97.38 218 ILE A O 1
ATOM 1691 N N . HIS A 1 219 ? 0.875 -3.335 -5.206 1.00 97.81 219 HIS A N 1
ATOM 1692 C CA . HIS A 1 219 ? 0.300 -3.801 -3.951 1.00 97.81 219 HIS A CA 1
ATOM 1693 C C . HIS A 1 219 ? -0.765 -2.827 -3.472 1.00 97.81 219 HIS A C 1
ATOM 1695 O O . HIS A 1 219 ? -0.565 -1.613 -3.487 1.00 97.81 219 HIS A O 1
ATOM 1701 N N . ALA A 1 220 ? -1.879 -3.372 -3.001 1.00 97.62 220 ALA A N 1
ATOM 1702 C CA . ALA A 1 220 ? -3.010 -2.630 -2.475 1.00 97.62 220 ALA A CA 1
ATOM 1703 C C . ALA A 1 220 ? -3.082 -2.823 -0.953 1.00 97.62 220 ALA A C 1
ATOM 1705 O O . ALA A 1 220 ? -2.988 -3.954 -0.465 1.00 97.62 220 ALA A O 1
ATOM 1706 N N . TYR A 1 221 ? -3.241 -1.726 -0.214 1.00 96.38 221 TYR A N 1
ATOM 1707 C CA . TYR A 1 221 ? -3.250 -1.719 1.245 1.00 96.38 221 TYR A CA 1
ATOM 1708 C C . TYR A 1 221 ? -4.431 -0.936 1.809 1.00 96.38 221 TYR A C 1
ATOM 1710 O O . TYR A 1 221 ? -4.690 0.187 1.376 1.00 96.38 221 TYR A O 1
ATOM 1718 N N . ASP A 1 222 ? -5.087 -1.500 2.818 1.00 93.25 222 ASP A N 1
ATOM 1719 C CA . ASP A 1 222 ? -6.089 -0.801 3.620 1.00 93.25 222 ASP A CA 1
ATOM 1720 C C . ASP A 1 222 ? -5.416 -0.145 4.835 1.00 93.25 222 ASP A C 1
ATOM 1722 O O . ASP A 1 222 ? -4.736 -0.810 5.621 1.00 93.25 222 ASP A O 1
ATOM 1726 N N . PHE A 1 223 ? -5.599 1.171 4.962 1.00 88.94 223 PHE A N 1
ATOM 1727 C CA . PHE A 1 223 ? -5.162 1.996 6.089 1.00 88.94 223 PHE A CA 1
ATOM 1728 C C . PHE A 1 223 ? -6.387 2.448 6.878 1.00 88.94 223 PHE A C 1
ATOM 1730 O O . PHE A 1 223 ? -7.274 3.069 6.296 1.00 88.94 223 PHE A O 1
ATOM 1737 N N . PHE A 1 224 ? -6.425 2.166 8.176 1.00 81.62 224 PHE A N 1
ATOM 1738 C CA . PHE A 1 224 ? -7.533 2.546 9.052 1.00 81.62 224 PHE A CA 1
ATOM 1739 C C . PHE A 1 224 ? -7.263 3.849 9.811 1.00 81.62 224 PHE A C 1
ATOM 1741 O O . PHE A 1 224 ? -6.072 4.141 10.066 1.00 81.62 224 PHE A O 1
#

Foldseek 3Di:
DADLLNQLLVCVVVVHALLVSLLVSCVVPVPQALLNSLVSSQVRCVVVGDDLVSSLNSVVSSVDDPVSSLVNSCVVDPWDFQDKDWDAQDPPDDWDKAKQPRPKDFRFKFQQQFAPVRDAAPPPWAKKKKKKFWKAWAAFPFDKWKKKWWAFPPDDIDIWTWHHDHPHEPPIDITITDIDHQDRRHRVSTDRGMTTMIMHMNTPGPDITMMITNTMMMIMIIRD

pLDDT: mean 91.83, std 6.38, range [61.09, 98.12]

Secondary structure (DSSP, 8-state):
---HHHHHHHHHHTT--HHHHHHHHHHH-TT--HHHHHHHHHHH-BTTBPPHHHHHHHHHHTT--HHHHHHHHHHHSPPEEEEEEEEE--TTPPPEEEETTS-PEEEEEES-TTTTTPPPPPTT-EEEEEEEEEEEE---SS-EEEEEEEEETTS---EEEPPP--S-TT--EEEEPPPB-STTS-TTT---S-EEEEEEEEE--SS--EEEEEEEEEEEEEE-

Sequence (224 aa):
MITSEQLARALKAAGIPADRTAVQIKRKFPETSAQEMANVLLAVYTEPPLLAPDIKKALVACRYSTTEIDAVISRLFKPLCVHRRAIFGFAGQQAITVSRNGGWVPAGNVYGPFGYAVPPVQPGAKRKWRLYAVYCDENSGGDVHVQVKFELSGGTTPVFTLPRIAGGLEWNADGYSDWFQFGNGTEQEINKGHASCFVRLNSTAPYDNHGLVYWMEIHAYDFF

Radius of gyration: 23.24 Å; chains: 1; bounding box: 52×31×67 Å